Protein AF-0000000067714910 (afdb_homodimer)

Radius of gyration: 18.52 Å; Cα contacts (8 Å, |Δi|>4): 197; chains: 2; bounding box: 39×53×45 Å

Nearest PDB structures (foldseek):
  6xxv-assembly2_F  TM=3.562E-01  e=1.629E+00  Homo sapiens
  5voy-assembly1_V  TM=4.156E-01  e=6.631E+00  Saccharomyces cerevisiae S288C
  6xxv-assembly2_F  TM=3.563E-01  e=2.118E+00  Homo sapiens
  5voy-assembly1_V  TM=4.153E-01  e=4.336E+00  Saccharomyces cerevisiae S288C

Foldseek 3Di:
DPPPPLVVLLVVLVVLLVLLVVLLVLLVVLDPDDDPVNVVLNVVLVVLSVVLVVLSVVLNVQAPPPDDPGDDPVSSVVSSVSSNVSSVSSNVSSQPSVVDPPPPVPPPVVVVVVVVVVPVPDD/DPPPPLVVLLVVLVVLLVLLVVLLVLLVVLDPDDDPVNVVLNVVLVVLSVVLVVLSVVLNVQAPPPDDPGDDPVSSVVSSVSSNVSSVSSNVSSQPSVVDPPPPCPCPVVVVVVVVVVPVPDD

Secondary structure (DSSP, 8-state):
-----HHHHHHHHHHHHHHHHHHHHHHHHH-SS--HHHHHHHHHHHHHHHHHHHHHHHHHHHTT--SSSPPPHHHHHHHHHHHHHHHHHHHHHHHHHHHGGG-----HHHHHHHHHHHTT---/-----HHHHHHHHHHHHHHHHHHHHHHHHH-SS--HHHHHHHHHHHHHHHHHHHHHHHHHHHTT--SSSPPPHHHHHHHHHHHHHHHHHHHHHHHHHHHGGG----THHHHHHHHHHHTT---

Solvent-accessible surface area (backbone atoms only — not comparable to full-atom values): 13801 Å² total; per-residue (Å²): 119,87,73,74,53,63,68,58,54,57,58,58,39,50,52,27,55,50,48,20,52,48,21,47,50,53,29,54,71,72,46,92,66,85,47,70,66,56,51,52,53,53,50,50,51,51,53,52,49,52,52,50,51,53,49,50,50,53,48,64,71,32,62,83,42,84,70,90,82,52,68,46,73,58,57,54,49,50,52,41,41,54,33,44,47,47,21,37,55,26,36,52,51,22,44,43,55,73,42,39,91,71,44,60,84,61,50,60,69,53,57,57,55,50,55,62,68,57,62,70,70,58,133,118,87,72,76,52,64,68,58,54,58,57,57,40,51,52,27,54,50,48,21,52,49,21,47,51,54,29,55,72,71,47,92,66,84,47,71,68,55,52,52,52,52,50,51,51,50,52,52,48,53,52,50,52,53,50,50,50,53,48,64,70,33,61,83,43,86,70,88,81,52,68,47,74,58,56,53,50,50,50,45,41,53,35,44,47,48,22,36,56,26,37,50,52,20,44,42,55,70,41,39,92,71,44,61,82,69,40,60,71,51,56,57,55,51,54,60,70,59,62,70,70,57,134

Structure (mmCIF, N/CA/C/O backbone):
data_AF-0000000067714910-model_v1
#
loop_
_entity.id
_entity.type
_entity.pdbx_description
1 polymer 'Uncharacterized protein'
#
loop_
_atom_site.group_PDB
_atom_site.id
_atom_site.type_symbol
_atom_site.label_atom_id
_atom_site.label_alt_id
_atom_site.label_comp_id
_atom_site.label_asym_id
_atom_site.label_entity_id
_atom_site.label_seq_id
_atom_site.pdbx_PDB_ins_code
_atom_site.Cartn_x
_atom_site.Cartn_y
_atom_site.Cartn_z
_atom_site.occupancy
_atom_site.B_iso_or_equiv
_atom_site.auth_seq_id
_atom_site.auth_comp_id
_atom_site.auth_asym_id
_atom_site.auth_atom_id
_atom_site.pdbx_PDB_model_num
ATOM 1 N N . MET A 1 1 ? -12.562 -20.859 -9.227 1 34.22 1 MET A N 1
ATOM 2 C CA . MET A 1 1 ? -11.391 -20.062 -8.852 1 34.22 1 MET A CA 1
ATOM 3 C C . MET A 1 1 ? -11.633 -18.578 -9.133 1 34.22 1 MET A C 1
ATOM 5 O O . MET A 1 1 ? -12.141 -18.219 -10.195 1 34.22 1 MET A O 1
ATOM 9 N N . ALA A 1 2 ? -12.008 -17.859 -8.258 1 46 2 ALA A N 1
ATOM 10 C CA . ALA A 1 2 ? -12.305 -16.469 -8.562 1 46 2 ALA A CA 1
ATOM 11 C C . ALA A 1 2 ? -11.359 -15.922 -9.633 1 46 2 ALA A C 1
ATOM 13 O O . ALA A 1 2 ? -10.141 -16 -9.484 1 46 2 ALA A O 1
ATOM 14 N N . SER A 1 3 ? -11.727 -15.984 -10.859 1 53.28 3 SER A N 1
ATOM 15 C CA . SER A 1 3 ? -11 -15.641 -12.078 1 53.28 3 SER A CA 1
ATOM 16 C C . SER A 1 3 ? -10.336 -14.273 -11.961 1 53.28 3 SER A C 1
ATOM 18 O O . SER A 1 3 ? -11.016 -13.25 -11.859 1 53.28 3 SER A O 1
ATOM 20 N N . VAL A 1 4 ? -9.242 -14.297 -11.266 1 63.47 4 VAL A N 1
ATOM 21 C CA . VAL A 1 4 ? -8.438 -13.078 -11.352 1 63.47 4 VAL A CA 1
ATOM 22 C C . VAL A 1 4 ? -8.375 -12.602 -12.805 1 63.47 4 VAL A C 1
ATOM 24 O O . VAL A 1 4 ? -8.023 -13.367 -13.703 1 63.47 4 VAL A O 1
ATOM 27 N N . ARG A 1 5 ? -9.172 -11.531 -13.07 1 82.81 5 ARG A N 1
ATOM 28 C CA . ARG A 1 5 ? -9.023 -10.891 -14.367 1 82.81 5 ARG A CA 1
ATOM 29 C C . ARG A 1 5 ? -7.691 -10.148 -14.469 1 82.81 5 ARG A C 1
ATOM 31 O O . ARG A 1 5 ? -7.555 -9.039 -13.953 1 82.81 5 ARG A O 1
ATOM 38 N N . PRO A 1 6 ? -6.68 -10.82 -15.086 1 87.25 6 PRO A N 1
ATOM 39 C CA . PRO A 1 6 ? -5.316 -10.289 -15.086 1 87.25 6 PRO A CA 1
ATOM 40 C C . PRO A 1 6 ? -5.246 -8.844 -15.578 1 87.25 6 PRO A C 1
ATOM 42 O O . PRO A 1 6 ? -4.516 -8.031 -15.008 1 87.25 6 PRO A O 1
ATOM 45 N N . THR A 1 7 ? -6.039 -8.531 -16.562 1 84.62 7 THR A N 1
ATOM 46 C CA . THR A 1 7 ? -6.031 -7.176 -17.094 1 84.62 7 THR A CA 1
ATOM 47 C C . THR A 1 7 ? -6.523 -6.176 -16.062 1 84.62 7 THR A C 1
ATOM 49 O O . THR A 1 7 ? -5.961 -5.09 -15.914 1 84.62 7 THR A O 1
ATOM 52 N N . PHE A 1 8 ? -7.434 -6.605 -15.383 1 86.5 8 PHE A N 1
ATOM 53 C CA . PHE A 1 8 ? -7.988 -5.742 -14.352 1 86.5 8 PHE A CA 1
ATOM 54 C C . PHE A 1 8 ? -6.961 -5.488 -13.25 1 86.5 8 PHE A C 1
ATOM 56 O O . PHE A 1 8 ? -6.785 -4.352 -12.812 1 86.5 8 PHE A O 1
ATOM 63 N N . VAL A 1 9 ? -6.219 -6.5 -12.867 1 90.69 9 VAL A N 1
ATOM 64 C CA . VAL A 1 9 ? -5.195 -6.367 -11.836 1 90.69 9 VAL A CA 1
ATOM 65 C C . VAL A 1 9 ? -4.09 -5.43 -12.32 1 90.69 9 VAL A C 1
ATOM 67 O O . VAL A 1 9 ? -3.641 -4.555 -11.57 1 90.69 9 VAL A O 1
ATOM 70 N N . ILE A 1 10 ? -3.75 -5.594 -13.5 1 92.38 10 ILE A N 1
ATOM 71 C CA . ILE A 1 10 ? -2.67 -4.789 -14.07 1 92.38 10 ILE A CA 1
ATOM 72 C C . ILE A 1 10 ? -3.08 -3.318 -14.094 1 92.38 10 ILE A C 1
ATOM 74 O O . ILE A 1 10 ? -2.293 -2.441 -13.727 1 92.38 10 ILE A O 1
ATOM 78 N N . LEU A 1 11 ? -4.297 -3.061 -14.375 1 88.62 11 LEU A N 1
ATOM 79 C CA . LEU A 1 11 ? -4.781 -1.686 -14.438 1 88.62 11 LEU A CA 1
ATOM 80 C C . LEU A 1 11 ? -4.855 -1.077 -13.039 1 88.62 11 LEU A C 1
ATOM 82 O O . LEU A 1 11 ? -4.543 0.101 -12.852 1 88.62 11 LEU A O 1
ATOM 86 N N . ARG A 1 12 ? -5.254 -1.871 -12.109 1 91.25 12 ARG A N 1
ATOM 87 C CA . ARG A 1 12 ? -5.379 -1.391 -10.734 1 91.25 12 ARG A CA 1
ATOM 88 C C . ARG A 1 12 ? -4.012 -1.067 -10.141 1 91.25 12 ARG A C 1
ATOM 90 O O . ARG A 1 12 ? -3.889 -0.165 -9.312 1 91.25 12 ARG A O 1
ATOM 97 N N . ILE A 1 13 ? -2.977 -1.685 -10.633 1 95.5 13 ILE A N 1
ATOM 98 C CA . ILE A 1 13 ? -1.623 -1.491 -10.125 1 95.5 13 ILE A CA 1
ATOM 99 C C . ILE A 1 13 ? -1.141 -0.083 -10.461 1 95.5 13 ILE A C 1
ATOM 101 O O . ILE A 1 13 ? -0.386 0.524 -9.703 1 95.5 13 ILE A O 1
ATOM 105 N N . SER A 1 14 ? -1.632 0.477 -11.492 1 96.19 14 SER A N 1
ATOM 106 C CA . SER A 1 14 ? -1.241 1.821 -11.906 1 96.19 14 SER A CA 1
ATOM 107 C C . SER A 1 14 ? -1.604 2.854 -10.844 1 96.19 14 SER A C 1
ATOM 109 O O . SER A 1 14 ? -0.958 3.898 -10.742 1 96.19 14 SER A O 1
ATOM 111 N N . GLU A 1 15 ? -2.58 2.559 -10.117 1 95.25 15 GLU A N 1
ATOM 112 C CA . GLU A 1 15 ? -2.996 3.49 -9.07 1 95.25 15 GLU A CA 1
ATOM 113 C C . GLU A 1 15 ? -1.883 3.709 -8.055 1 95.25 15 GLU A C 1
ATOM 115 O O . GLU A 1 15 ? -1.703 4.82 -7.551 1 95.25 15 GLU A O 1
ATOM 120 N N . TYR A 1 16 ? -1.105 2.695 -7.777 1 96.56 16 TYR A N 1
ATOM 121 C CA . TYR A 1 16 ? -0.007 2.811 -6.824 1 96.56 16 TYR A CA 1
ATOM 122 C C . TYR A 1 16 ? 1.071 3.752 -7.344 1 96.56 16 TYR A C 1
ATOM 124 O O . TYR A 1 16 ? 1.675 4.504 -6.574 1 96.56 16 TYR A O 1
ATOM 132 N N . PHE A 1 17 ? 1.289 3.732 -8.586 1 97.62 17 PHE A N 1
ATOM 133 C CA . PHE A 1 17 ? 2.266 4.621 -9.203 1 97.62 17 PHE A CA 1
ATOM 134 C C . PHE A 1 17 ? 1.83 6.078 -9.07 1 97.62 17 PHE A C 1
ATOM 136 O O . PHE A 1 17 ? 2.637 6.945 -8.727 1 97.62 17 PHE A O 1
ATOM 143 N N . GLY A 1 18 ? 0.557 6.254 -9.312 1 96.94 18 GLY A N 1
ATOM 144 C CA . GLY A 1 18 ? 0.014 7.594 -9.148 1 96.94 18 GLY A CA 1
ATOM 145 C C . GLY A 1 18 ? 0.134 8.117 -7.73 1 96.94 18 GLY A C 1
ATOM 146 O O . GLY A 1 18 ? 0.498 9.273 -7.516 1 96.94 18 GLY A O 1
ATOM 147 N N . VAL A 1 19 ? -0.186 7.27 -6.824 1 95.94 19 VAL A N 1
ATOM 148 C CA . VAL A 1 19 ? -0.085 7.648 -5.418 1 95.94 19 VAL A CA 1
ATOM 149 C C . VAL A 1 19 ? 1.363 7.992 -5.078 1 95.94 19 VAL A C 1
ATOM 151 O O . VAL A 1 19 ? 1.629 8.977 -4.387 1 95.94 19 VAL A O 1
ATOM 154 N N . ALA A 1 20 ? 2.309 7.191 -5.496 1 97.69 20 ALA 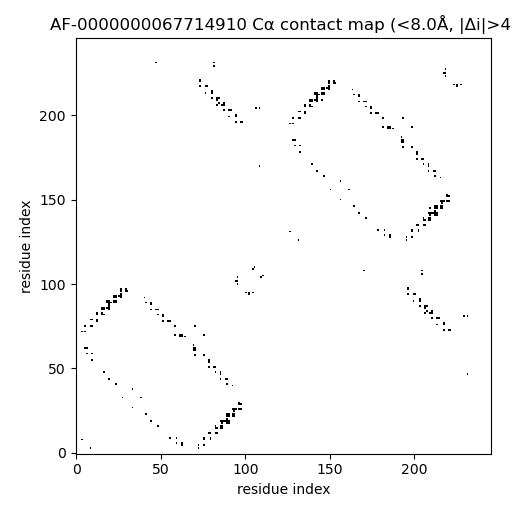A N 1
ATOM 155 C CA . ALA A 1 20 ? 3.723 7.441 -5.223 1 97.69 20 ALA A CA 1
ATOM 156 C C . ALA A 1 20 ? 4.164 8.789 -5.793 1 97.69 20 ALA A C 1
ATOM 158 O O . ALA A 1 20 ? 4.809 9.578 -5.102 1 97.69 20 ALA A O 1
ATOM 159 N N . GLU A 1 21 ? 3.783 9.055 -6.992 1 97.88 21 GLU A N 1
ATOM 160 C CA . GLU A 1 21 ? 4.145 10.312 -7.641 1 97.88 21 GLU A CA 1
ATOM 161 C C . GLU A 1 21 ? 3.504 11.5 -6.93 1 97.88 21 GLU A C 1
ATOM 163 O O . GLU A 1 21 ? 4.168 12.508 -6.672 1 97.88 21 GLU A O 1
ATOM 168 N N . ALA A 1 22 ? 2.264 11.328 -6.645 1 96.44 22 ALA A N 1
ATOM 169 C CA . ALA A 1 22 ? 1.558 12.398 -5.953 1 96.44 22 ALA A CA 1
ATOM 170 C C . ALA A 1 22 ? 2.191 12.688 -4.594 1 96.44 22 ALA A C 1
ATOM 172 O O . ALA A 1 22 ? 2.299 13.844 -4.18 1 96.44 22 ALA A O 1
ATOM 173 N N . ALA A 1 23 ? 2.566 11.672 -3.908 1 96.56 23 ALA A N 1
ATOM 174 C CA . ALA A 1 23 ? 3.174 11.82 -2.588 1 96.56 23 ALA A CA 1
ATOM 175 C C . ALA A 1 23 ? 4.488 12.594 -2.674 1 96.56 23 ALA A C 1
ATOM 177 O O . ALA A 1 23 ? 4.73 13.508 -1.881 1 96.56 23 ALA A O 1
ATOM 178 N N . ILE A 1 24 ? 5.305 12.258 -3.604 1 96.94 24 ILE A N 1
ATOM 179 C CA . ILE A 1 24 ? 6.59 12.93 -3.762 1 96.94 24 ILE A CA 1
ATOM 180 C C . ILE A 1 24 ? 6.363 14.383 -4.18 1 96.94 24 ILE A C 1
ATOM 182 O O . ILE A 1 24 ? 7.031 15.289 -3.676 1 96.94 24 ILE A O 1
ATOM 186 N N . ASN A 1 25 ? 5.43 14.602 -5.043 1 96.38 25 ASN A N 1
ATOM 187 C CA . ASN A 1 25 ? 5.113 15.961 -5.461 1 96.38 25 ASN A CA 1
ATOM 188 C C . ASN A 1 25 ? 4.613 16.812 -4.293 1 96.38 25 ASN A C 1
ATOM 190 O O . ASN A 1 25 ? 5.02 17.969 -4.137 1 96.38 25 ASN A O 1
ATOM 194 N N . ALA A 1 26 ? 3.736 16.234 -3.547 1 95.06 26 ALA A N 1
ATOM 195 C CA . ALA A 1 26 ? 3.211 16.938 -2.377 1 95.06 26 ALA A CA 1
ATOM 196 C C . ALA A 1 26 ? 4.324 17.25 -1.386 1 95.06 26 ALA A C 1
ATOM 198 O O . ALA A 1 26 ? 4.375 18.359 -0.842 1 95.06 26 ALA A O 1
ATOM 199 N N . ALA A 1 27 ? 5.168 16.312 -1.138 1 94.69 27 ALA A N 1
ATOM 200 C CA . ALA A 1 27 ? 6.293 16.547 -0.234 1 94.69 27 ALA A CA 1
ATOM 201 C C . ALA A 1 27 ? 7.191 17.672 -0.75 1 94.69 27 ALA A C 1
ATOM 203 O O . ALA A 1 27 ? 7.586 18.562 0.009 1 94.69 27 ALA A O 1
ATOM 204 N N . THR A 1 28 ? 7.492 17.609 -2.02 1 94.31 28 THR A N 1
ATOM 205 C CA . THR A 1 28 ? 8.344 18.609 -2.646 1 94.31 28 THR A CA 1
ATOM 206 C C . THR A 1 28 ? 7.742 20.016 -2.486 1 94.31 28 THR A C 1
ATOM 208 O O . THR A 1 28 ? 8.461 20.969 -2.186 1 94.31 28 THR A O 1
ATOM 211 N N . GLY A 1 29 ? 6.473 20.109 -2.658 1 92.69 29 GLY A N 1
ATOM 212 C CA . GLY A 1 29 ? 5.781 21.391 -2.584 1 92.69 29 GLY A CA 1
ATOM 213 C C . GLY A 1 29 ? 5.809 22 -1.195 1 92.69 29 GLY A C 1
ATOM 214 O O . GLY A 1 29 ? 5.613 23.203 -1.039 1 92.69 29 GLY A O 1
ATOM 215 N N . ARG A 1 30 ? 6.027 21.281 -0.186 1 89.88 30 ARG A N 1
ATOM 216 C CA . ARG A 1 30 ? 6.004 21.75 1.196 1 89.88 30 ARG A CA 1
ATOM 217 C C . ARG A 1 30 ? 7.391 22.188 1.643 1 89.88 30 ARG A C 1
ATOM 219 O O . ARG A 1 30 ? 7.535 22.828 2.691 1 89.88 30 ARG A O 1
ATOM 226 N N . LEU A 1 31 ? 8.352 21.797 0.93 1 89.25 31 LEU A N 1
ATOM 227 C CA . LEU A 1 31 ? 9.719 22.078 1.336 1 89.25 31 LEU A CA 1
ATOM 228 C C . LEU A 1 31 ? 10.195 23.406 0.746 1 89.25 31 LEU A C 1
ATOM 230 O O . LEU A 1 31 ? 9.914 23.703 -0.416 1 89.25 31 LEU A O 1
ATOM 234 N N . THR A 1 32 ? 10.789 24.25 1.661 1 87.25 32 THR A N 1
ATOM 235 C CA . THR A 1 32 ? 11.406 25.484 1.207 1 87.25 32 THR A CA 1
ATOM 236 C C . THR A 1 32 ? 12.734 25.203 0.52 1 87.25 32 THR A C 1
ATOM 238 O O . THR A 1 32 ? 13.125 25.922 -0.408 1 87.25 32 THR A O 1
ATOM 241 N N . SER A 1 33 ? 13.492 24.281 1.015 1 87.5 33 SER A N 1
ATOM 242 C CA . SER A 1 33 ? 14.734 23.781 0.433 1 87.5 33 SER A CA 1
ATOM 243 C C . SER A 1 33 ? 14.812 22.266 0.52 1 87.5 33 SER A C 1
ATOM 245 O O . SER A 1 33 ? 14.344 21.656 1.489 1 87.5 33 SER A O 1
ATOM 247 N N . LEU A 1 34 ? 15.359 21.844 -0.559 1 84 34 LEU A N 1
ATOM 248 C CA . LEU A 1 34 ? 15.477 20.391 -0.583 1 84 34 LEU A CA 1
ATOM 249 C C . LEU A 1 34 ? 16.766 19.938 0.081 1 84 34 LEU A C 1
ATOM 251 O O . LEU A 1 34 ? 17.859 20.312 -0.348 1 84 34 LEU A O 1
ATOM 255 N N . SER A 1 35 ? 16.578 19.156 1.057 1 88.25 35 SER A N 1
ATOM 256 C CA . SER A 1 35 ? 17.734 18.531 1.66 1 88.25 35 SER A CA 1
ATOM 257 C C . SER A 1 35 ? 18.297 17.438 0.763 1 88.25 35 SER A C 1
ATOM 259 O O . SER A 1 35 ? 17.594 16.891 -0.082 1 88.25 35 SER A O 1
ATOM 261 N N . GLU A 1 36 ? 19.562 17.141 0.914 1 90.12 36 GLU A N 1
ATOM 262 C CA . GLU A 1 36 ? 20.188 16.047 0.181 1 90.12 36 GLU A CA 1
ATOM 263 C C . GLU A 1 36 ? 19.484 14.719 0.453 1 90.12 36 GLU A C 1
ATOM 265 O O . GLU A 1 36 ? 19.328 13.891 -0.448 1 90.12 36 GLU A O 1
ATOM 270 N N . VAL A 1 37 ? 19.062 14.57 1.667 1 89.56 37 VAL A N 1
ATOM 271 C CA . VAL A 1 37 ? 18.375 13.352 2.059 1 89.56 37 VAL A CA 1
ATOM 272 C C . VAL A 1 37 ? 17.062 13.227 1.279 1 89.56 37 VAL A C 1
ATOM 274 O O . VAL A 1 37 ? 16.734 12.148 0.771 1 89.56 37 VAL A O 1
ATOM 277 N N . PHE A 1 38 ? 16.328 14.305 1.172 1 93.38 38 PHE A N 1
ATOM 278 C CA . PHE A 1 38 ? 15.078 14.281 0.418 1 93.38 38 PHE A CA 1
ATOM 279 C C . PHE A 1 38 ? 15.344 13.984 -1.054 1 93.38 38 PHE A C 1
ATOM 281 O O . PHE A 1 38 ? 14.625 13.188 -1.668 1 93.38 38 PHE A O 1
ATOM 288 N N . ILE A 1 39 ? 16.328 14.586 -1.572 1 93.81 39 ILE A N 1
ATOM 289 C CA . ILE A 1 39 ? 16.672 14.391 -2.979 1 93.81 39 ILE A CA 1
ATOM 290 C C . ILE A 1 39 ? 17 12.922 -3.236 1 93.81 39 ILE A C 1
ATOM 292 O O . ILE A 1 39 ? 16.516 12.336 -4.207 1 93.81 39 ILE A O 1
ATOM 296 N N . ASP A 1 40 ? 17.734 12.344 -2.41 1 94.06 40 ASP A N 1
ATOM 297 C CA . ASP A 1 40 ? 18.109 10.945 -2.551 1 94.06 40 ASP A CA 1
ATOM 298 C C . ASP A 1 40 ? 16.875 10.039 -2.447 1 94.06 40 ASP A C 1
ATOM 300 O O . ASP A 1 40 ? 16.734 9.094 -3.227 1 94.06 40 ASP A O 1
ATOM 304 N N . ASN A 1 41 ? 16.047 10.297 -1.439 1 94.38 41 ASN A N 1
ATOM 305 C CA . ASN A 1 41 ? 14.836 9.508 -1.27 1 94.38 41 ASN A CA 1
ATOM 306 C C . ASN A 1 41 ? 13.938 9.586 -2.5 1 94.38 41 ASN A C 1
ATOM 308 O O . ASN A 1 41 ? 13.438 8.562 -2.979 1 94.38 41 ASN A O 1
ATOM 312 N N . ALA A 1 42 ? 13.758 10.758 -2.977 1 95.44 42 ALA A N 1
ATOM 313 C CA . ALA A 1 42 ? 12.914 10.961 -4.148 1 95.44 42 ALA A CA 1
ATOM 314 C C . ALA A 1 42 ? 13.492 10.25 -5.371 1 95.44 42 ALA A C 1
ATOM 316 O O . ALA A 1 42 ? 12.742 9.672 -6.168 1 95.44 42 ALA A O 1
ATOM 317 N N . ALA A 1 43 ? 14.781 10.312 -5.523 1 96.5 43 ALA A N 1
ATOM 318 C CA . ALA A 1 43 ? 15.445 9.641 -6.637 1 96.5 43 ALA A CA 1
ATOM 319 C C . ALA A 1 43 ? 15.258 8.125 -6.555 1 96.5 43 ALA A C 1
ATOM 321 O O . ALA A 1 43 ? 15.031 7.465 -7.57 1 96.5 43 ALA A O 1
ATOM 322 N N . GLU A 1 44 ? 15.359 7.609 -5.402 1 96.81 44 GLU A N 1
ATOM 323 C CA . GLU A 1 44 ? 15.141 6.18 -5.199 1 96.81 44 GLU A CA 1
ATOM 324 C C . GLU A 1 44 ? 13.711 5.781 -5.555 1 96.81 44 GLU A C 1
ATOM 326 O O . GLU A 1 44 ? 13.492 4.754 -6.203 1 96.81 44 GLU A O 1
ATOM 331 N N . ILE A 1 45 ? 12.781 6.57 -5.098 1 97.38 45 ILE A N 1
ATOM 332 C CA . ILE A 1 45 ? 11.383 6.316 -5.43 1 97.38 45 ILE A CA 1
ATOM 333 C C . ILE A 1 45 ? 11.211 6.316 -6.945 1 97.38 45 ILE A C 1
ATOM 335 O O . ILE A 1 45 ? 10.539 5.438 -7.5 1 97.38 45 ILE A O 1
ATOM 339 N N . GLN A 1 46 ? 11.82 7.238 -7.555 1 97.81 46 GLN A N 1
ATOM 340 C CA . GLN A 1 46 ? 11.68 7.359 -9 1 97.81 46 GLN A CA 1
ATOM 341 C C . GLN A 1 46 ? 12.305 6.164 -9.711 1 97.81 46 GLN A C 1
ATOM 343 O O . GLN A 1 46 ? 11.758 5.672 -10.703 1 97.81 46 GLN A O 1
ATOM 348 N N . ASP A 1 47 ? 13.43 5.727 -9.281 1 97.75 47 ASP A N 1
ATOM 349 C CA . ASP A 1 47 ? 14.078 4.562 -9.867 1 97.75 47 ASP A CA 1
ATOM 350 C C . ASP A 1 47 ? 13.211 3.314 -9.727 1 97.75 47 ASP A C 1
ATOM 352 O O . ASP A 1 47 ? 13.047 2.553 -10.68 1 97.75 47 ASP A O 1
ATOM 356 N N . ASN A 1 48 ? 12.711 3.109 -8.555 1 97.44 48 ASN A N 1
ATOM 357 C CA . ASN A 1 48 ? 11.828 1.97 -8.312 1 97.44 48 ASN A CA 1
ATOM 358 C C . ASN A 1 48 ? 10.562 2.049 -9.164 1 97.44 48 ASN A C 1
ATOM 360 O O . ASN A 1 48 ? 10.109 1.039 -9.695 1 97.44 48 ASN A O 1
ATOM 364 N N . LEU A 1 49 ? 10.039 3.195 -9.25 1 98 49 LEU A N 1
ATOM 365 C CA . LEU A 1 49 ? 8.859 3.414 -10.086 1 98 49 LEU A CA 1
ATOM 366 C C . LEU A 1 49 ? 9.133 3.02 -11.531 1 98 49 LEU A C 1
ATOM 368 O O . LEU A 1 49 ? 8.344 2.295 -12.141 1 98 49 LEU A O 1
ATOM 372 N N . SER A 1 50 ? 10.234 3.486 -12.023 1 98.12 50 SER A N 1
ATOM 373 C CA . SER A 1 50 ? 10.602 3.172 -13.406 1 98.12 50 SER A CA 1
ATOM 374 C C . SER A 1 50 ? 10.727 1.666 -13.609 1 98.12 50 SER A C 1
ATOM 376 O O . SER A 1 50 ? 10.281 1.134 -14.625 1 98.12 50 SER A O 1
ATOM 378 N N . SER A 1 51 ? 11.32 1.026 -12.695 1 97.94 51 SER A N 1
ATOM 379 C CA . SER A 1 51 ? 11.492 -0.421 -12.773 1 97.94 51 SER A CA 1
ATOM 380 C C . SER A 1 51 ? 10.141 -1.136 -12.75 1 97.94 51 SER A C 1
ATOM 382 O O . SER A 1 51 ? 9.922 -2.072 -13.523 1 97.94 51 SER A O 1
ATOM 384 N N . LEU A 1 52 ? 9.297 -0.729 -11.914 1 97.69 52 LEU A N 1
ATOM 385 C CA . LEU A 1 52 ? 7.988 -1.36 -11.781 1 97.69 52 LEU A CA 1
ATOM 386 C C . LEU A 1 52 ? 7.125 -1.093 -13.008 1 97.69 52 LEU A C 1
ATOM 388 O O . LEU A 1 52 ? 6.363 -1.96 -13.438 1 97.69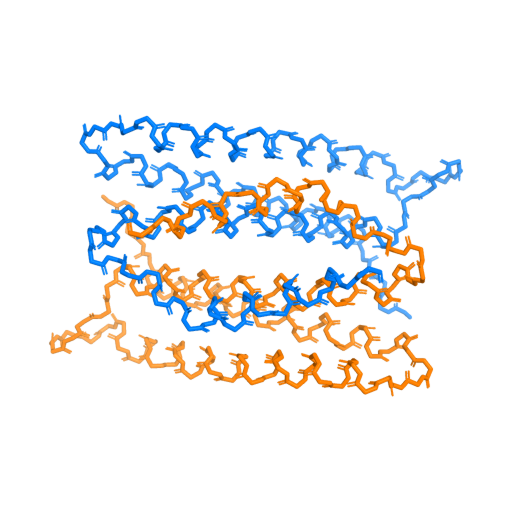 52 LEU A O 1
ATOM 392 N N . VAL A 1 53 ? 7.223 0.092 -13.523 1 97.75 53 VAL A N 1
ATOM 393 C CA . VAL A 1 53 ? 6.5 0.423 -14.75 1 97.75 53 VAL A CA 1
ATOM 394 C C . VAL A 1 53 ? 6.953 -0.498 -15.875 1 97.75 53 VAL A C 1
ATOM 396 O O . VAL A 1 53 ? 6.129 -0.995 -16.656 1 97.75 53 VAL A O 1
ATOM 399 N N . ALA A 1 54 ? 8.227 -0.706 -15.969 1 97.69 54 ALA A N 1
ATOM 400 C CA . ALA A 1 54 ? 8.766 -1.609 -16.984 1 97.69 54 ALA A CA 1
ATOM 401 C C . ALA A 1 54 ? 8.234 -3.027 -16.797 1 97.69 54 ALA A C 1
ATOM 403 O O . ALA A 1 54 ? 7.848 -3.689 -17.766 1 97.69 54 ALA A O 1
ATOM 404 N N . LEU A 1 55 ? 8.203 -3.461 -15.602 1 96.06 55 LEU A N 1
ATOM 405 C CA . LEU A 1 55 ? 7.691 -4.793 -15.289 1 96.06 55 LEU A CA 1
ATOM 406 C C . LEU A 1 55 ? 6.203 -4.891 -15.625 1 96.06 55 LEU A C 1
ATOM 408 O O . LEU A 1 55 ? 5.754 -5.895 -16.172 1 96.06 55 LEU A O 1
ATOM 412 N N . GLN A 1 56 ? 5.457 -3.932 -15.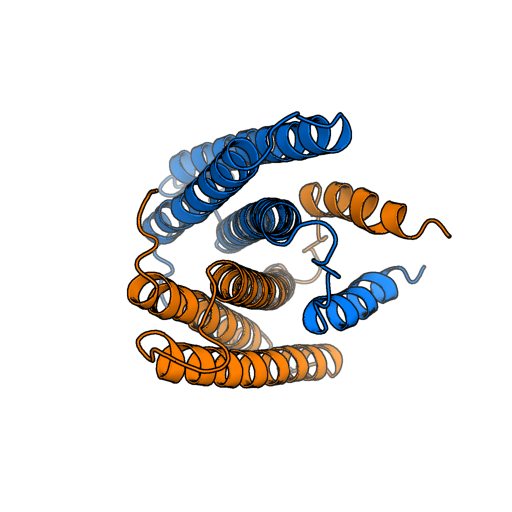266 1 96.5 56 GLN A N 1
ATOM 413 C CA . GLN A 1 56 ? 4.031 -3.896 -15.57 1 96.5 56 GLN A CA 1
ATOM 414 C C . GLN A 1 56 ? 3.791 -4.016 -17.078 1 96.5 56 GLN A C 1
ATOM 416 O O . GLN A 1 56 ? 2.908 -4.758 -17.516 1 96.5 56 GLN A O 1
ATOM 421 N N . LYS A 1 57 ? 4.535 -3.254 -17.812 1 96 57 LYS A N 1
ATOM 422 C CA . LYS A 1 57 ? 4.414 -3.291 -19.266 1 96 57 LYS A CA 1
ATOM 423 C C . LYS A 1 57 ? 4.715 -4.688 -19.812 1 96 57 LYS A C 1
ATOM 425 O O . LYS A 1 57 ? 3.986 -5.191 -20.672 1 96 57 LYS A O 1
ATOM 430 N N . ASP A 1 58 ? 5.727 -5.223 -19.344 1 94.25 58 ASP A N 1
ATOM 431 C CA . ASP A 1 58 ? 6.105 -6.566 -19.766 1 94.25 58 ASP A CA 1
ATOM 432 C C . ASP A 1 58 ? 4.977 -7.562 -19.516 1 94.25 58 ASP A C 1
ATOM 434 O O . ASP A 1 58 ? 4.586 -8.312 -20.406 1 94.25 58 ASP A O 1
ATOM 438 N N . LEU A 1 59 ? 4.438 -7.555 -18.328 1 93.62 59 LEU A N 1
ATOM 439 C CA . LEU A 1 59 ? 3.375 -8.484 -17.969 1 93.62 59 LEU A CA 1
ATOM 440 C C . LEU A 1 59 ? 2.111 -8.219 -18.781 1 93.62 59 LEU A C 1
ATOM 442 O O . LEU A 1 59 ? 1.419 -9.156 -19.188 1 93.62 59 LEU A O 1
ATOM 446 N N . ALA A 1 60 ? 1.812 -6.965 -18.969 1 93.25 60 ALA A N 1
ATOM 447 C CA . ALA A 1 60 ? 0.632 -6.59 -19.75 1 93.25 60 ALA A CA 1
ATOM 448 C C . ALA A 1 60 ? 0.721 -7.125 -21.172 1 93.25 60 ALA A C 1
ATOM 450 O O . ALA A 1 60 ? -0.285 -7.547 -21.75 1 93.25 60 ALA A O 1
ATOM 451 N N . GLU A 1 61 ? 1.879 -7.117 -21.703 1 91.62 61 GLU A N 1
ATOM 452 C CA . GLU A 1 61 ? 2.096 -7.582 -23.062 1 91.62 61 GLU A CA 1
ATOM 453 C C . GLU A 1 61 ? 1.971 -9.102 -23.156 1 91.62 61 GLU A C 1
ATOM 455 O O . GLU A 1 61 ? 1.618 -9.641 -24.219 1 91.62 61 GLU A O 1
ATOM 460 N N . ARG A 1 62 ? 2.199 -9.711 -22.047 1 91.19 62 ARG A N 1
ATOM 461 C CA . ARG A 1 62 ? 2.256 -11.172 -22.062 1 91.19 62 ARG A CA 1
ATOM 462 C C . ARG A 1 62 ? 0.953 -11.773 -21.547 1 91.19 62 ARG A C 1
ATOM 464 O O . ARG A 1 62 ? 0.725 -12.977 -21.688 1 91.19 62 ARG A O 1
ATOM 471 N N . VAL A 1 63 ? 0.053 -11.055 -20.922 1 86.31 63 VAL A N 1
ATOM 472 C CA . VAL A 1 63 ? -1.082 -11.547 -20.141 1 86.31 63 VAL A CA 1
ATOM 473 C C . VAL A 1 63 ? -1.998 -12.375 -21.047 1 86.31 63 VAL A C 1
ATOM 475 O O . VAL A 1 63 ? -2.605 -13.352 -20.594 1 86.31 63 VAL A O 1
ATOM 478 N N . ASN A 1 64 ? -2.188 -12.148 -22.266 1 78.69 64 ASN A N 1
ATOM 479 C CA . ASN A 1 64 ? -3.061 -12.922 -23.141 1 78.69 64 ASN A CA 1
ATOM 480 C C . ASN A 1 64 ? -2.26 -13.758 -24.125 1 78.69 64 ASN A C 1
ATOM 482 O O . ASN A 1 64 ? -2.795 -14.211 -25.141 1 78.69 64 ASN A O 1
ATOM 486 N N . VAL A 1 65 ? -1.033 -13.828 -23.859 1 77.19 65 VAL A N 1
ATOM 487 C CA . VAL A 1 65 ? -0.197 -14.586 -24.781 1 77.19 65 VAL A CA 1
ATOM 488 C C . VAL A 1 65 ? -0.029 -16.016 -24.281 1 77.19 65 VAL A C 1
ATOM 490 O O . VAL A 1 65 ? 0.297 -16.234 -23.109 1 77.19 65 VAL A O 1
ATOM 493 N N . GLU A 1 66 ? -0.682 -16.875 -25.125 1 75.06 66 GLU A N 1
ATOM 494 C CA . GLU A 1 66 ? -0.454 -18.297 -24.875 1 75.06 66 GLU A CA 1
ATOM 495 C C . GLU A 1 66 ? 0.929 -18.734 -25.344 1 75.06 66 GLU A C 1
ATOM 497 O O . GLU A 1 66 ? 1.482 -18.125 -26.281 1 75.06 66 GLU A O 1
ATOM 502 N N . GLY A 1 67 ? 1.67 -19.594 -24.562 1 73.44 67 GLY A N 1
ATOM 503 C CA . GLY A 1 67 ? 2.955 -20.094 -25.016 1 73.44 67 GLY A CA 1
ATOM 504 C C . GLY A 1 67 ? 3.986 -20.188 -23.906 1 73.44 67 GLY A C 1
ATOM 505 O O . GLY A 1 67 ? 3.666 -20.594 -22.781 1 73.44 67 GLY A O 1
ATOM 506 N N . VAL A 1 68 ? 5.25 -19.656 -24.312 1 75.88 68 VAL A N 1
ATOM 507 C CA . VAL A 1 68 ? 6.449 -19.797 -23.5 1 75.88 68 VAL A CA 1
ATOM 508 C C . VAL A 1 68 ? 6.43 -18.766 -22.375 1 75.88 68 VAL A C 1
ATOM 510 O O . VAL A 1 68 ? 6.27 -17.562 -22.625 1 75.88 68 VAL A O 1
ATOM 513 N N . ASN A 1 69 ? 6.41 -19.016 -21.141 1 83.75 69 ASN A N 1
ATOM 514 C CA . ASN A 1 69 ? 6.52 -18.219 -19.922 1 83.75 69 ASN A CA 1
ATOM 515 C C . ASN A 1 69 ? 5.242 -17.422 -19.656 1 83.75 69 ASN A C 1
ATOM 517 O O . ASN A 1 69 ? 5.27 -16.188 -19.594 1 83.75 69 ASN A O 1
ATOM 521 N N . PRO A 1 70 ? 4.117 -18.062 -19.719 1 88.56 70 PRO A N 1
ATOM 522 C CA . PRO A 1 70 ? 2.854 -17.359 -19.453 1 88.56 70 PRO A CA 1
ATOM 523 C C . PRO A 1 70 ? 2.854 -16.625 -18.125 1 88.56 70 PRO A C 1
ATOM 525 O O . PRO A 1 70 ? 3.566 -17.016 -17.188 1 88.56 70 PRO A O 1
ATOM 528 N N . VAL A 1 71 ? 2.125 -15.5 -18.125 1 90.44 71 VAL A N 1
ATOM 529 C CA . VAL A 1 71 ? 1.955 -14.758 -16.891 1 90.44 71 VAL A CA 1
ATOM 530 C C . VAL A 1 71 ? 1.151 -15.586 -15.883 1 90.44 71 VAL A C 1
ATOM 532 O O . VAL A 1 71 ? 0.072 -16.094 -16.219 1 90.44 71 VAL A O 1
ATOM 535 N N . THR A 1 72 ? 1.754 -15.789 -14.703 1 88.25 72 THR A N 1
ATOM 536 C CA . THR A 1 72 ? 1.077 -16.531 -13.656 1 88.25 72 THR A CA 1
ATOM 537 C C . THR A 1 72 ? 0.378 -15.594 -12.68 1 88.25 72 THR A C 1
ATOM 539 O O . THR A 1 72 ? 0.698 -14.406 -12.625 1 88.25 72 THR A O 1
ATOM 542 N N . PRO A 1 73 ? -0.554 -16.125 -11.93 1 88.75 73 PRO A N 1
ATOM 543 C CA . PRO A 1 73 ? -1.16 -15.289 -10.891 1 88.75 73 PRO A CA 1
ATOM 544 C C . PRO A 1 73 ? -0.133 -14.742 -9.898 1 88.75 73 PRO A C 1
ATOM 546 O O . PRO A 1 73 ? -0.287 -13.625 -9.398 1 88.75 73 PRO A O 1
ATOM 549 N N . VAL A 1 74 ? 0.882 -15.492 -9.68 1 90.62 74 VAL A N 1
ATOM 550 C CA . VAL A 1 74 ? 1.908 -15.07 -8.727 1 90.62 74 VAL A CA 1
ATOM 551 C C . VAL A 1 74 ? 2.666 -13.867 -9.289 1 90.62 74 VAL A C 1
ATOM 553 O O . VAL A 1 74 ? 3.035 -12.953 -8.539 1 90.62 74 VAL A O 1
ATOM 556 N N . ASP A 1 75 ? 2.885 -13.867 -10.531 1 91.88 75 ASP A N 1
ATOM 557 C CA . ASP A 1 75 ? 3.51 -12.719 -11.172 1 91.88 75 ASP A CA 1
ATOM 558 C C . ASP A 1 75 ? 2.719 -11.438 -10.898 1 91.88 75 ASP A C 1
ATOM 560 O O . ASP A 1 75 ? 3.303 -10.391 -10.609 1 91.88 75 ASP A O 1
ATOM 564 N N . LEU A 1 76 ? 1.458 -11.555 -10.977 1 93.38 76 LEU A N 1
ATOM 565 C CA . LEU A 1 76 ? 0.593 -10.398 -10.797 1 93.38 76 LEU A CA 1
ATOM 566 C C . LEU A 1 76 ? 0.549 -9.977 -9.336 1 93.38 76 LEU A C 1
ATOM 568 O O . LEU A 1 76 ? 0.555 -8.781 -9.023 1 93.38 76 LEU A O 1
ATOM 572 N N . LEU A 1 77 ? 0.533 -10.898 -8.492 1 93.62 77 LEU A N 1
ATOM 573 C CA . LEU A 1 77 ? 0.546 -10.602 -7.066 1 93.62 77 LEU A CA 1
ATOM 574 C C . LEU A 1 77 ? 1.843 -9.898 -6.668 1 93.62 77 LEU A C 1
ATOM 576 O O . LEU A 1 77 ? 1.829 -8.969 -5.863 1 93.62 77 LEU A O 1
ATOM 580 N N . GLU A 1 78 ? 2.893 -10.367 -7.234 1 94.31 78 GLU A N 1
ATOM 581 C CA . GLU A 1 78 ? 4.191 -9.773 -6.922 1 94.31 78 GLU A CA 1
ATOM 582 C C . GLU A 1 78 ? 4.293 -8.344 -7.445 1 94.31 78 GLU A C 1
ATOM 584 O O . GLU A 1 78 ? 4.852 -7.473 -6.777 1 94.31 78 GLU A O 1
ATOM 589 N N . LEU A 1 79 ? 3.803 -8.148 -8.57 1 95.75 79 LEU A N 1
ATOM 590 C CA . LEU A 1 79 ? 3.793 -6.789 -9.109 1 95.75 79 LEU A CA 1
ATOM 591 C C . LEU A 1 79 ? 2.953 -5.863 -8.234 1 95.75 79 LEU A C 1
ATOM 593 O O . LEU A 1 79 ? 3.357 -4.734 -7.945 1 95.75 79 LEU A O 1
ATOM 597 N N . ARG A 1 80 ? 1.799 -6.359 -7.867 1 95.38 80 ARG A N 1
ATOM 598 C CA . ARG A 1 80 ? 0.942 -5.566 -6.996 1 95.38 80 ARG A CA 1
ATOM 599 C C . ARG A 1 80 ? 1.638 -5.266 -5.672 1 95.38 80 ARG A C 1
ATOM 601 O O . ARG A 1 80 ? 1.601 -4.129 -5.191 1 95.38 80 ARG A O 1
ATOM 608 N N . LEU A 1 81 ? 2.248 -6.215 -5.152 1 95.06 81 LEU A N 1
ATOM 609 C CA . LEU A 1 81 ? 2.945 -6.066 -3.881 1 95.06 81 LEU A CA 1
ATOM 610 C C . LEU A 1 81 ? 4.059 -5.031 -3.986 1 95.06 81 LEU A C 1
ATOM 612 O O . LEU A 1 81 ? 4.148 -4.121 -3.158 1 95.06 81 LEU A O 1
ATOM 616 N N . GLY A 1 82 ? 4.891 -5.203 -4.949 1 96.06 82 GLY A N 1
ATOM 617 C CA . GLY A 1 82 ? 5.965 -4.242 -5.16 1 96.06 82 GLY A CA 1
ATOM 618 C C . GLY A 1 82 ? 5.465 -2.828 -5.379 1 96.06 82 GLY A C 1
ATOM 619 O O . GLY A 1 82 ? 6.055 -1.872 -4.871 1 96.06 82 GLY A O 1
ATOM 620 N N . SER A 1 83 ? 4.445 -2.705 -6.09 1 97.5 83 SER A N 1
ATOM 621 C CA . SER A 1 83 ? 3.875 -1.394 -6.379 1 97.5 83 SER A CA 1
ATOM 622 C C . SER A 1 83 ? 3.258 -0.772 -5.133 1 97.5 83 SER A C 1
ATOM 624 O O . SER A 1 83 ? 3.381 0.434 -4.906 1 97.5 83 SER A O 1
ATOM 626 N N . ALA A 1 84 ? 2.586 -1.584 -4.406 1 96.81 84 ALA A N 1
ATOM 627 C CA . ALA A 1 84 ? 2.037 -1.105 -3.141 1 96.81 84 ALA A CA 1
ATOM 628 C C . ALA A 1 84 ? 3.146 -0.652 -2.197 1 96.81 84 ALA A C 1
ATOM 630 O O . ALA A 1 84 ? 3.01 0.361 -1.508 1 96.81 84 ALA A O 1
ATOM 631 N N . GLN A 1 85 ? 4.203 -1.361 -2.145 1 96.88 85 GLN A N 1
ATOM 632 C CA . GLN A 1 85 ? 5.355 -0.992 -1.329 1 96.88 85 GLN A CA 1
ATOM 633 C C . GLN A 1 85 ? 5.938 0.347 -1.773 1 96.88 85 GLN A C 1
ATOM 635 O O . GLN A 1 85 ? 6.355 1.154 -0.941 1 96.88 85 GLN A O 1
ATOM 640 N N . LEU A 1 86 ? 5.988 0.546 -3.012 1 97.25 86 LEU A N 1
ATOM 641 C CA . LEU A 1 86 ? 6.449 1.821 -3.551 1 97.25 86 LEU A CA 1
ATOM 642 C C . LEU A 1 86 ? 5.594 2.971 -3.029 1 97.25 86 LEU A C 1
ATOM 644 O O . LEU A 1 86 ? 6.125 3.998 -2.6 1 97.25 86 LEU A O 1
ATOM 648 N N . ALA A 1 87 ? 4.273 2.791 -3.125 1 97.38 87 ALA A N 1
ATOM 649 C CA . ALA A 1 87 ? 3.352 3.822 -2.654 1 97.38 87 ALA A CA 1
ATOM 650 C C . ALA A 1 87 ? 3.533 4.082 -1.161 1 97.38 87 ALA A C 1
ATOM 652 O O . ALA A 1 87 ? 3.488 5.23 -0.714 1 97.38 87 ALA A O 1
ATOM 653 N N . VAL A 1 88 ? 3.75 3.076 -0.408 1 95.62 88 VAL A N 1
ATOM 654 C CA . VAL A 1 88 ? 3.975 3.209 1.027 1 95.62 88 VAL A CA 1
ATOM 655 C C . VAL A 1 88 ? 5.234 4.031 1.28 1 95.62 88 VAL A C 1
ATOM 657 O O . VAL A 1 88 ? 5.219 4.977 2.074 1 95.62 88 VAL A O 1
ATOM 660 N N . ALA A 1 89 ? 6.266 3.67 0.635 1 95.94 89 ALA A N 1
ATOM 661 C CA . ALA A 1 89 ? 7.535 4.371 0.815 1 95.94 89 ALA A CA 1
ATOM 662 C C . ALA A 1 89 ? 7.398 5.852 0.474 1 95.94 89 ALA A C 1
ATOM 664 O O . ALA A 1 89 ? 7.879 6.711 1.216 1 95.94 89 ALA A O 1
ATOM 665 N N . ALA A 1 90 ? 6.77 6.121 -0.591 1 97.38 90 ALA A N 1
ATOM 666 C CA . ALA A 1 90 ? 6.582 7.504 -1.019 1 97.38 90 ALA A CA 1
ATOM 667 C C . ALA A 1 90 ? 5.711 8.273 -0.03 1 97.38 90 ALA A C 1
ATOM 669 O O . ALA A 1 90 ? 6.02 9.414 0.326 1 97.38 90 ALA A O 1
ATOM 670 N N . THR A 1 91 ? 4.656 7.672 0.393 1 96 91 THR A N 1
ATOM 671 C CA . THR A 1 91 ? 3.742 8.32 1.328 1 96 91 THR A CA 1
ATOM 672 C C . THR A 1 91 ? 4.426 8.562 2.672 1 96 91 THR A C 1
ATOM 674 O O . THR A 1 91 ? 4.168 9.57 3.332 1 96 91 THR A O 1
ATOM 6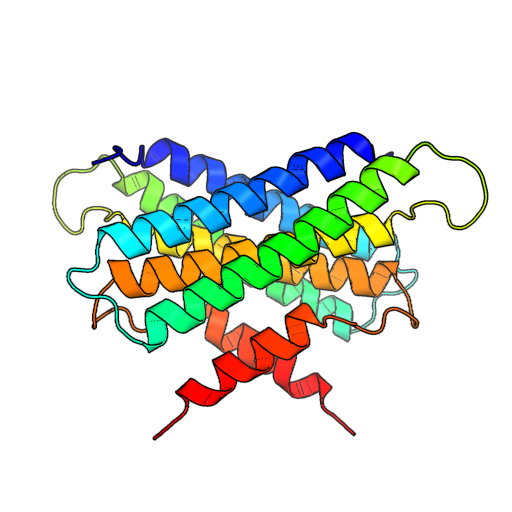77 N N . ALA A 1 92 ? 5.266 7.68 3.057 1 93.94 92 ALA A N 1
ATOM 678 C CA . ALA A 1 92 ? 6.023 7.879 4.289 1 93.94 92 ALA A CA 1
ATOM 679 C C . ALA A 1 92 ? 6.883 9.141 4.207 1 93.94 92 ALA A C 1
ATOM 681 O O . ALA A 1 92 ? 6.996 9.883 5.184 1 93.94 92 ALA A O 1
ATOM 682 N N . ILE A 1 93 ? 7.461 9.352 3.088 1 94.38 93 ILE A N 1
ATOM 683 C CA . ILE A 1 93 ? 8.242 10.562 2.869 1 94.38 93 ILE A CA 1
ATOM 684 C C . ILE A 1 93 ? 7.34 11.789 2.988 1 94.38 93 ILE A C 1
ATOM 686 O O . ILE A 1 93 ? 7.695 12.766 3.646 1 94.38 93 ILE A O 1
ATOM 690 N N . GLU A 1 94 ? 6.16 11.719 2.389 1 94.62 94 GLU A N 1
ATOM 691 C CA . GLU A 1 94 ? 5.203 12.82 2.439 1 94.62 94 GLU A CA 1
ATOM 692 C C . GLU A 1 94 ? 4.801 13.133 3.877 1 94.62 94 GLU A C 1
ATOM 694 O O . GLU A 1 94 ? 4.754 14.297 4.273 1 94.62 94 GLU A O 1
ATOM 699 N N . VAL A 1 95 ? 4.547 12.125 4.641 1 92.88 95 VAL A N 1
ATOM 700 C CA . VAL A 1 95 ? 4.125 12.305 6.027 1 92.88 95 VAL A CA 1
ATOM 701 C C . VAL A 1 95 ? 5.242 12.961 6.832 1 92.88 95 VAL A C 1
ATOM 703 O O . VAL A 1 95 ? 4.988 13.859 7.637 1 92.88 95 VAL A O 1
ATOM 706 N N . ARG A 1 96 ? 6.395 12.523 6.613 1 91.44 96 ARG A N 1
ATOM 707 C CA . ARG A 1 96 ? 7.539 13.094 7.312 1 91.44 96 ARG A CA 1
ATOM 708 C C . ARG A 1 96 ? 7.695 14.578 6.996 1 91.44 96 ARG A C 1
ATOM 710 O O . ARG A 1 96 ? 7.945 15.391 7.891 1 91.44 96 ARG A O 1
ATOM 717 N N . VAL A 1 97 ? 7.531 14.906 5.797 1 91.19 97 VAL A N 1
ATOM 718 C CA . VAL A 1 97 ? 7.688 16.281 5.352 1 91.19 97 VAL A CA 1
ATOM 719 C C . VAL A 1 97 ? 6.52 17.125 5.863 1 91.19 97 VAL A C 1
ATOM 721 O O . VAL A 1 97 ? 6.723 18.25 6.352 1 91.19 97 VAL A O 1
ATOM 724 N N . ALA A 1 98 ? 5.344 16.562 5.754 1 89.56 98 ALA A N 1
ATOM 725 C CA . ALA A 1 98 ? 4.141 17.281 6.156 1 89.56 98 ALA A CA 1
ATOM 726 C C . ALA A 1 98 ? 4.078 17.438 7.676 1 89.56 98 ALA A C 1
ATOM 728 O O . ALA A 1 98 ? 3.551 18.438 8.18 1 89.56 98 ALA A O 1
ATOM 729 N N . GLY A 1 99 ? 4.477 16.344 8.375 1 84.81 99 GLY A N 1
ATOM 730 C CA . GLY A 1 99 ? 4.402 16.359 9.828 1 84.81 99 GLY A CA 1
ATOM 731 C C . GLY A 1 99 ? 5.539 17.125 10.477 1 84.81 99 GLY A C 1
ATOM 732 O O . GLY A 1 99 ? 5.484 17.438 11.664 1 84.81 99 GLY A O 1
ATOM 733 N N . GLY A 1 100 ? 6.387 17.656 9.641 1 72.25 100 GLY A N 1
ATOM 734 C CA . GLY A 1 100 ? 7.531 18.375 10.188 1 72.25 100 GLY A CA 1
ATOM 735 C C . GLY A 1 100 ? 8.328 17.562 11.188 1 72.25 100 GLY A C 1
ATOM 736 O O . GLY A 1 100 ? 8.289 16.328 11.164 1 72.25 100 GLY A O 1
ATOM 737 N N . ALA A 1 101 ? 9.141 18.312 11.992 1 58.94 101 ALA A N 1
ATOM 738 C CA . ALA A 1 101 ? 10.039 17.719 12.984 1 58.94 101 ALA A CA 1
ATOM 739 C C . ALA A 1 101 ? 9.266 16.875 13.992 1 58.94 101 ALA A C 1
ATOM 741 O O . ALA A 1 101 ? 9.836 16.016 14.656 1 58.94 101 ALA A O 1
ATOM 742 N N . GLY A 1 102 ? 8.062 17.109 14.156 1 56.06 102 GLY A N 1
ATOM 743 C CA . GLY A 1 102 ? 7.297 16.375 15.148 1 56.06 102 GLY A CA 1
ATOM 744 C C . GLY A 1 102 ? 6.824 15.023 14.656 1 56.06 102 GLY A C 1
ATOM 745 O O . GLY A 1 102 ? 6.219 14.25 15.406 1 56.06 102 GLY A O 1
ATOM 746 N N . TYR A 1 103 ? 6.961 14.945 13.414 1 56.03 103 TYR A N 1
ATOM 747 C CA . TYR A 1 103 ? 6.477 13.664 12.906 1 56.03 103 TYR A CA 1
ATOM 748 C C . TYR A 1 103 ? 7.336 12.516 13.414 1 56.03 103 TYR A C 1
ATOM 750 O O . TYR A 1 103 ? 8.539 12.461 13.141 1 56.03 103 TYR A O 1
ATOM 758 N N . VAL A 1 104 ? 7.176 12.133 14.758 1 48.31 104 VAL A N 1
ATOM 759 C CA . VAL A 1 104 ? 7.762 10.875 15.203 1 48.31 104 VAL A CA 1
ATOM 760 C C . VAL A 1 104 ? 7.062 9.711 14.508 1 48.31 104 VAL A C 1
ATOM 762 O O . VAL A 1 104 ? 5.836 9.703 14.375 1 48.31 104 VAL A O 1
ATOM 765 N N . LYS A 1 105 ? 7.68 9.133 13.578 1 50 105 LYS A N 1
ATOM 766 C CA . LYS A 1 105 ? 7.203 7.887 12.977 1 50 105 LYS A CA 1
ATOM 767 C C . LYS A 1 105 ? 6.48 7.02 14.008 1 50 105 LYS A C 1
ATOM 769 O O . LYS A 1 105 ? 7.121 6.359 14.828 1 50 105 LYS A O 1
ATOM 774 N N . SER A 1 106 ? 5.527 7.605 14.758 1 40.34 106 SER A N 1
ATOM 775 C CA . SER A 1 106 ? 4.926 6.684 15.719 1 40.34 106 SER A CA 1
ATOM 776 C C . SER A 1 106 ? 4.457 5.402 15.031 1 40.34 106 SER A C 1
ATOM 778 O O . SER A 1 106 ? 3.52 4.754 15.492 1 40.34 106 SER A O 1
ATOM 780 N N . SER A 1 107 ? 4.711 5.188 13.883 1 39.69 107 SER A N 1
ATOM 781 C CA . SER A 1 107 ? 3.877 4.066 13.461 1 39.69 107 SER A CA 1
ATOM 782 C C . SER A 1 107 ? 3.994 2.893 14.43 1 39.69 107 SER A C 1
ATOM 784 O O . SER A 1 107 ? 5.078 2.334 14.602 1 39.69 107 SER A O 1
ATOM 786 N N . SER A 1 108 ? 3.439 2.857 15.523 1 37.41 108 SER A N 1
ATOM 787 C CA . SER A 1 108 ? 3.146 1.627 16.25 1 37.41 108 SER A CA 1
ATOM 788 C C . SER A 1 108 ? 2.994 0.446 15.297 1 37.41 108 SER A C 1
ATOM 790 O O . SER A 1 108 ? 3.412 -0.67 15.609 1 37.41 108 SER A O 1
ATOM 792 N N . THR A 1 109 ? 2.252 0.605 14.32 1 36.22 109 THR A N 1
ATOM 793 C CA . THR A 1 109 ? 2.184 -0.444 13.305 1 36.22 109 THR A CA 1
ATOM 794 C C . THR A 1 109 ? 3.551 -0.667 12.664 1 36.22 109 THR A C 1
ATOM 796 O O . THR A 1 109 ? 3.92 -1.802 12.359 1 36.22 109 THR A O 1
ATOM 799 N N . SER A 1 110 ? 4.297 0.291 12.5 1 37.69 110 SER A N 1
ATOM 800 C CA . SER A 1 110 ? 5.68 0.158 12.047 1 37.69 110 SER A CA 1
ATOM 801 C C . SER A 1 110 ? 6.551 -0.495 13.117 1 37.69 110 SER A C 1
ATOM 803 O O . SER A 1 110 ? 7.465 -1.256 12.797 1 37.69 110 SER A O 1
ATOM 805 N N . ARG A 1 111 ? 6.383 -0.202 14.32 1 38.47 111 ARG A N 1
ATOM 806 C CA . ARG A 1 111 ? 7.141 -0.891 15.359 1 38.47 111 ARG A CA 1
ATOM 807 C C . ARG A 1 111 ? 6.977 -2.402 15.242 1 38.47 111 ARG A C 1
ATOM 809 O O . ARG A 1 111 ? 7.938 -3.154 15.438 1 38.47 111 ARG A O 1
ATOM 816 N N . ARG A 1 112 ? 5.777 -2.787 15.094 1 36.09 112 ARG A N 1
ATOM 817 C CA . ARG A 1 112 ? 5.527 -4.227 15.102 1 36.09 112 ARG A CA 1
ATOM 818 C C . ARG A 1 112 ? 5.945 -4.859 13.781 1 36.09 112 ARG A C 1
ATOM 820 O O . ARG A 1 112 ? 6.32 -6.035 13.742 1 36.09 112 ARG A O 1
ATOM 827 N N . PHE A 1 113 ? 5.762 -4.18 12.719 1 34.56 113 PHE A N 1
ATOM 828 C CA . PHE A 1 113 ? 6.207 -4.785 11.469 1 34.56 113 PHE A CA 1
ATOM 829 C C . PHE A 1 113 ? 7.727 -4.82 11.398 1 34.56 113 PHE A C 1
ATOM 831 O O . PHE A 1 113 ? 8.297 -5.613 10.641 1 34.56 113 PHE A O 1
ATOM 838 N N . ARG A 1 114 ? 8.375 -4.047 12.172 1 35.94 114 ARG A N 1
ATOM 839 C CA . ARG A 1 114 ? 9.836 -4.117 12.242 1 35.94 114 ARG A CA 1
ATOM 840 C C . ARG A 1 114 ? 10.289 -5.43 12.875 1 35.94 114 ARG A C 1
ATOM 842 O O . ARG A 1 114 ? 11.32 -5.984 12.492 1 35.94 114 ARG A O 1
ATOM 849 N N . VAL A 1 115 ? 9.578 -5.887 13.828 1 29.72 115 VAL A N 1
ATOM 850 C CA . VAL A 1 115 ? 10.055 -7.078 14.523 1 29.72 115 VAL A CA 1
ATOM 851 C C . VAL A 1 115 ? 10.047 -8.266 13.57 1 29.72 115 VAL A C 1
ATOM 853 O O . VAL A 1 115 ? 10.969 -9.086 13.578 1 29.72 115 VAL A O 1
ATOM 856 N N . GLU A 1 116 ? 9.023 -8.352 12.805 1 31.72 116 GLU A N 1
ATOM 857 C CA . GLU A 1 116 ? 8.836 -9.633 12.133 1 31.72 116 GLU A CA 1
ATOM 858 C C . GLU A 1 116 ? 9.734 -9.75 10.906 1 31.72 116 GLU A C 1
ATOM 860 O O . GLU A 1 116 ? 10.164 -10.844 10.539 1 31.72 116 GLU A O 1
ATOM 865 N N . MET A 1 117 ? 10.133 -8.648 10.281 1 30.39 117 MET A N 1
ATOM 866 C CA . MET A 1 117 ? 11.086 -8.789 9.18 1 30.39 117 MET A CA 1
ATOM 867 C C . MET A 1 117 ? 12.484 -9.102 9.711 1 30.39 117 MET A C 1
ATOM 869 O O . MET A 1 117 ? 13.336 -9.594 8.969 1 30.39 117 MET A O 1
ATOM 873 N N . GLY A 1 118 ? 12.703 -8.781 10.891 1 28.06 118 GLY A N 1
ATOM 874 C CA . GLY A 1 118 ? 13.977 -9.078 11.523 1 28.06 118 GLY A CA 1
ATOM 875 C C . GLY A 1 118 ? 14.18 -10.555 11.789 1 28.06 118 GLY A C 1
ATOM 876 O O . GLY A 1 118 ? 15.305 -11.008 12.023 1 28.06 118 GLY A O 1
ATOM 877 N N . ALA A 1 119 ? 13.133 -11.266 12.102 1 30.12 119 ALA A N 1
ATOM 878 C CA . ALA A 1 119 ? 13.352 -12.641 12.555 1 30.12 119 ALA A CA 1
ATOM 879 C C . ALA A 1 119 ? 13.648 -13.57 11.383 1 30.12 119 ALA A C 1
ATOM 881 O O . ALA A 1 119 ? 13.906 -14.758 11.578 1 30.12 119 ALA A O 1
ATOM 882 N N . CYS A 1 120 ? 13.438 -13.234 10.188 1 28.61 120 CYS A N 1
ATOM 883 C CA . CYS A 1 120 ? 13.648 -14.258 9.18 1 28.61 120 CYS A CA 1
ATOM 884 C C . CYS A 1 120 ? 15.133 -14.383 8.836 1 28.61 120 CYS A C 1
ATOM 886 O O . CYS A 1 120 ? 15.5 -15.117 7.918 1 28.61 120 CYS A O 1
ATOM 888 N N . THR A 1 121 ? 15.852 -13.562 9.453 1 26.56 121 THR A N 1
ATOM 889 C CA . THR A 1 121 ? 17.266 -13.695 9.141 1 26.56 121 THR A CA 1
ATOM 890 C C . THR A 1 121 ? 17.922 -14.781 10 1 26.56 121 THR A C 1
ATOM 892 O O . THR A 1 121 ? 18.516 -14.477 11.039 1 26.56 121 THR A O 1
ATOM 895 N N . GLY A 1 122 ? 17.031 -15.766 10.445 1 21.06 122 GLY A N 1
ATOM 896 C CA . GLY A 1 122 ? 17.906 -16.781 11 1 21.06 122 GLY A CA 1
ATOM 897 C C . GLY A 1 122 ? 18.828 -17.406 9.961 1 21.06 122 GLY A C 1
ATOM 898 O O . GLY A 1 122 ? 18.531 -17.391 8.766 1 21.06 122 GLY A O 1
ATOM 899 N N . PRO A 1 123 ? 20.031 -17.781 10.359 1 26 123 PRO A N 1
ATOM 900 C CA . PRO A 1 123 ? 20.953 -18.562 9.508 1 26 123 PRO A CA 1
ATOM 901 C C . PRO A 1 123 ? 20.281 -19.781 8.883 1 26 123 PRO A C 1
ATOM 903 O O . PRO A 1 123 ? 19.297 -20.281 9.414 1 26 123 PRO A O 1
ATOM 906 N N . MET B 1 1 ? -4.492 25.266 -2.848 1 34.34 1 MET B N 1
ATOM 907 C CA . MET B 1 1 ? -4.051 24.062 -2.16 1 34.34 1 MET B CA 1
ATOM 908 C C . MET B 1 1 ? -4.902 22.859 -2.57 1 34.34 1 MET B C 1
ATOM 910 O O . MET B 1 1 ? -6.129 22.953 -2.623 1 34.34 1 MET B O 1
ATOM 914 N N . ALA B 1 2 ? -4.523 22.125 -3.412 1 45.91 2 ALA B N 1
ATOM 915 C CA . ALA B 1 2 ? -5.398 21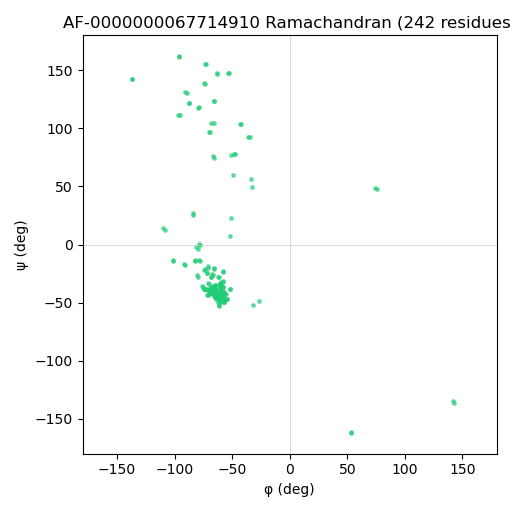.047 -3.854 1 45.91 2 ALA B CA 1
ATOM 916 C C . ALA B 1 2 ? -6.203 20.484 -2.688 1 45.91 2 ALA B C 1
ATOM 918 O O . ALA B 1 2 ? -5.637 20.078 -1.672 1 45.91 2 ALA B O 1
ATOM 919 N N . SER B 1 3 ? -7.379 20.969 -2.451 1 53.09 3 SER B N 1
ATOM 920 C CA . SER B 1 3 ? -8.32 20.688 -1.373 1 53.09 3 SER B CA 1
ATOM 921 C C . SER B 1 3 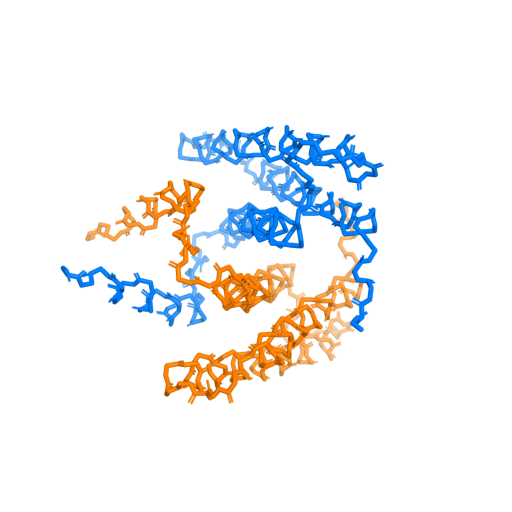? -8.492 19.188 -1.165 1 53.09 3 SER B C 1
ATOM 923 O O . SER B 1 3 ? -8.992 18.484 -2.047 1 53.09 3 SER B O 1
ATOM 925 N N . VAL B 1 4 ? -7.508 18.641 -0.504 1 63.25 4 VAL B N 1
ATOM 926 C CA . VAL B 1 4 ? -7.758 17.266 -0.059 1 63.25 4 VAL B CA 1
ATOM 927 C C . VAL B 1 4 ? -9.18 17.156 0.486 1 63.25 4 VAL B C 1
ATOM 929 O O . VAL B 1 4 ? -9.586 17.938 1.354 1 63.25 4 VAL B O 1
ATOM 932 N N . ARG B 1 5 ? -10.055 16.547 -0.35 1 82.5 5 ARG B N 1
ATOM 933 C CA . ARG B 1 5 ? -11.383 16.219 0.164 1 82.5 5 ARG B CA 1
ATOM 934 C C . ARG B 1 5 ? -11.312 15.102 1.198 1 82.5 5 ARG B C 1
ATOM 936 O O . ARG B 1 5 ? -11.219 13.922 0.842 1 82.5 5 ARG B O 1
ATOM 943 N N . PRO B 1 6 ? -11.297 15.5 2.502 1 87.25 6 PRO B N 1
ATOM 944 C CA . PRO B 1 6 ? -11.055 14.539 3.578 1 87.25 6 PRO B CA 1
ATOM 945 C C . PRO B 1 6 ? -11.977 13.328 3.5 1 87.25 6 PRO B C 1
ATOM 947 O O . PRO B 1 6 ? -11.539 12.195 3.723 1 87.25 6 PRO B O 1
ATOM 950 N N . THR B 1 7 ? -13.203 13.562 3.129 1 84.62 7 THR B N 1
ATOM 951 C CA . THR B 1 7 ? -14.156 12.461 3.039 1 84.62 7 THR B CA 1
ATOM 952 C C . THR B 1 7 ? -13.758 11.484 1.938 1 84.62 7 THR B C 1
ATOM 954 O O . THR B 1 7 ? -13.844 10.273 2.117 1 84.62 7 THR B O 1
ATOM 957 N N . PHE B 1 8 ? -13.297 12.031 0.962 1 86.31 8 PHE B N 1
ATOM 958 C CA . PHE B 1 8 ? -12.867 11.195 -0.154 1 86.31 8 PHE B CA 1
ATOM 959 C C . PHE B 1 8 ? -11.672 10.344 0.237 1 86.31 8 PHE B C 1
ATOM 961 O O . PHE B 1 8 ? -11.633 9.148 -0.059 1 86.31 8 PHE B O 1
ATOM 968 N N . VAL B 1 9 ? -10.734 10.906 0.968 1 90.75 9 VAL B N 1
ATOM 969 C CA . VAL B 1 9 ? -9.547 10.188 1.411 1 90.75 9 VAL B CA 1
ATOM 970 C C . VAL B 1 9 ? -9.945 9.062 2.363 1 90.75 9 VAL B C 1
ATOM 972 O O . VAL B 1 9 ? -9.461 7.934 2.242 1 90.75 9 VAL B O 1
ATOM 975 N N . ILE B 1 10 ? -10.836 9.359 3.193 1 92.38 10 ILE B N 1
ATOM 976 C CA . ILE B 1 10 ? -11.273 8.391 4.188 1 92.38 10 ILE B CA 1
ATOM 977 C C . ILE B 1 10 ? -11.945 7.211 3.492 1 92.38 10 ILE B C 1
ATOM 979 O O . ILE B 1 10 ? -11.688 6.051 3.826 1 92.38 10 ILE B O 1
ATOM 983 N N . LEU B 1 11 ? -12.68 7.469 2.492 1 88.75 11 LEU B N 1
ATOM 984 C CA . LEU B 1 11 ? -13.367 6.41 1.763 1 88.75 11 LEU B CA 1
ATOM 985 C C . LEU B 1 11 ? -12.375 5.555 0.977 1 88.75 11 LEU B C 1
ATOM 987 O O . LEU B 1 11 ? -12.523 4.336 0.902 1 88.75 11 LEU B O 1
ATOM 991 N N . ARG B 1 12 ? -11.406 6.199 0.414 1 91.31 12 ARG B N 1
ATOM 992 C CA . ARG B 1 12 ? -10.414 5.488 -0.379 1 91.31 12 ARG B CA 1
ATOM 993 C C . ARG B 1 12 ? -9.57 4.57 0.5 1 91.31 12 ARG B C 1
ATOM 995 O O . ARG B 1 12 ? -9.117 3.514 0.052 1 91.31 12 ARG B O 1
ATOM 1002 N N . ILE B 1 13 ? -9.445 4.883 1.751 1 95.62 13 ILE B N 1
ATOM 1003 C CA . ILE B 1 13 ? -8.633 4.105 2.686 1 95.62 13 ILE B CA 1
ATOM 1004 C C . ILE B 1 13 ? -9.281 2.744 2.92 1 95.62 13 ILE B C 1
ATOM 1006 O O . ILE B 1 13 ? -8.586 1.745 3.121 1 95.62 13 ILE B O 1
ATOM 1010 N N . SER B 1 14 ? -10.539 2.66 2.793 1 96.25 14 SER B N 1
ATOM 1011 C CA . SER B 1 14 ? -11.258 1.404 2.99 1 96.25 14 SER B CA 1
ATOM 1012 C C . SER B 1 14 ? -10.805 0.349 1.984 1 96.25 14 SER B C 1
ATOM 1014 O O . SER B 1 14 ? -10.883 -0.85 2.26 1 96.25 14 SER B O 1
ATOM 1016 N N . GLU B 1 15 ? -10.383 0.781 0.888 1 95.25 15 GLU B N 1
ATOM 1017 C CA . GLU B 1 15 ? -9.93 -0.163 -0.13 1 95.25 15 GLU B CA 1
ATOM 1018 C C . GLU B 1 15 ? -8.758 -1.002 0.372 1 95.25 15 GLU B C 1
ATOM 1020 O O . GLU B 1 15 ? -8.664 -2.189 0.06 1 95.25 15 GLU B O 1
ATOM 1025 N N . TYR B 1 16 ? -7.898 -0.419 1.174 1 96.62 16 TYR B N 1
ATOM 1026 C CA . TYR B 1 16 ? -6.754 -1.142 1.712 1 96.62 16 TYR B CA 1
ATOM 1027 C C . TYR B 1 16 ? -7.203 -2.252 2.654 1 96.62 16 TYR B C 1
ATOM 1029 O O . TYR B 1 16 ? -6.598 -3.328 2.688 1 96.62 16 TYR B O 1
ATOM 1037 N N . PHE B 1 17 ? -8.211 -2.018 3.373 1 97.62 17 PHE B N 1
ATOM 1038 C CA . PHE B 1 17 ? -8.758 -3.025 4.273 1 97.62 17 PHE B CA 1
ATOM 1039 C C . PHE B 1 17 ? -9.305 -4.215 3.488 1 97.62 17 PHE B C 1
ATOM 1041 O O . PHE B 1 17 ? -9.055 -5.367 3.846 1 97.62 17 PHE B O 1
ATOM 1048 N N . GLY B 1 18 ? -9.977 -3.865 2.432 1 96.94 18 GLY B N 1
ATOM 1049 C CA . GLY B 1 18 ? -10.484 -4.918 1.567 1 96.94 18 GLY B CA 1
ATOM 1050 C C . GLY B 1 18 ? -9.391 -5.77 0.959 1 96.94 18 GLY B C 1
ATOM 1051 O O . GLY B 1 18 ? -9.5 -7 0.918 1 96.94 18 GLY B O 1
ATOM 1052 N N . VAL B 1 19 ? -8.398 -5.113 0.5 1 95.94 19 VAL B N 1
ATOM 1053 C CA . VAL B 1 19 ? -7.27 -5.824 -0.084 1 95.94 19 VAL B CA 1
ATOM 1054 C C . VAL B 1 19 ? -6.633 -6.734 0.965 1 95.94 19 VAL B C 1
ATOM 1056 O O . VAL B 1 19 ? -6.293 -7.883 0.677 1 95.94 19 VAL B O 1
ATOM 1059 N N . ALA B 1 20 ? -6.406 -6.242 2.156 1 97.75 20 ALA B N 1
ATOM 1060 C CA . ALA B 1 20 ? -5.801 -7.035 3.225 1 97.75 20 ALA B CA 1
ATOM 1061 C C . ALA B 1 20 ? -6.641 -8.273 3.529 1 97.75 20 ALA B C 1
ATOM 1063 O O . ALA B 1 20 ? -6.109 -9.383 3.621 1 97.75 20 ALA B O 1
ATOM 1064 N N . GLU B 1 21 ? -7.914 -8.094 3.635 1 97.88 21 GLU B N 1
ATOM 1065 C CA . GLU B 1 21 ? -8.812 -9.211 3.922 1 97.88 21 GLU B CA 1
ATOM 1066 C C . GLU B 1 21 ? -8.82 -10.227 2.783 1 97.88 21 GLU B C 1
ATOM 1068 O O . GLU B 1 21 ? -8.742 -11.43 3.02 1 97.88 21 GLU B O 1
ATOM 1073 N N . ALA B 1 22 ? -8.906 -9.695 1.614 1 96.38 22 ALA B N 1
ATOM 1074 C CA . ALA B 1 22 ? -8.898 -10.586 0.453 1 96.38 22 ALA B CA 1
ATOM 1075 C C . ALA B 1 22 ? -7.605 -11.383 0.378 1 96.38 22 ALA B C 1
ATOM 1077 O O . ALA B 1 22 ? -7.621 -12.57 0.03 1 96.38 22 ALA B O 1
ATOM 1078 N N . ALA B 1 23 ? -6.52 -10.758 0.661 1 96.56 23 ALA B N 1
ATOM 1079 C CA . ALA B 1 23 ? -5.223 -11.422 0.611 1 96.56 23 ALA B CA 1
ATOM 1080 C C . ALA B 1 23 ? -5.152 -12.57 1.617 1 96.56 23 ALA B C 1
ATOM 1082 O O . ALA B 1 23 ? -4.707 -13.672 1.285 1 96.56 23 ALA B O 1
ATOM 1083 N N . ILE B 1 24 ? -5.582 -12.336 2.807 1 97 24 ILE B N 1
ATOM 1084 C CA . ILE B 1 24 ? -5.551 -13.367 3.84 1 97 24 ILE B CA 1
ATOM 1085 C C . ILE B 1 24 ? -6.504 -14.5 3.471 1 97 24 ILE B C 1
ATOM 1087 O O . ILE B 1 24 ? -6.176 -15.672 3.635 1 97 24 ILE B O 1
ATOM 1091 N N . ASN B 1 25 ? -7.645 -14.164 2.953 1 96.38 25 ASN B N 1
ATOM 1092 C CA . ASN B 1 25 ? -8.602 -15.188 2.527 1 96.38 25 ASN B CA 1
ATOM 1093 C C . ASN B 1 25 ? -8.031 -16.047 1.403 1 96.38 25 ASN B C 1
ATOM 1095 O O . ASN B 1 25 ? -8.172 -17.266 1.422 1 96.38 25 ASN B O 1
ATOM 1099 N N . ALA B 1 26 ? -7.449 -15.391 0.462 1 95.06 26 ALA B N 1
ATOM 1100 C CA . ALA B 1 26 ? -6.84 -16.109 -0.651 1 95.06 26 ALA B CA 1
ATOM 1101 C C . ALA B 1 26 ? -5.73 -17.047 -0.162 1 95.06 26 ALA B C 1
ATOM 1103 O O . ALA B 1 26 ? -5.629 -18.188 -0.604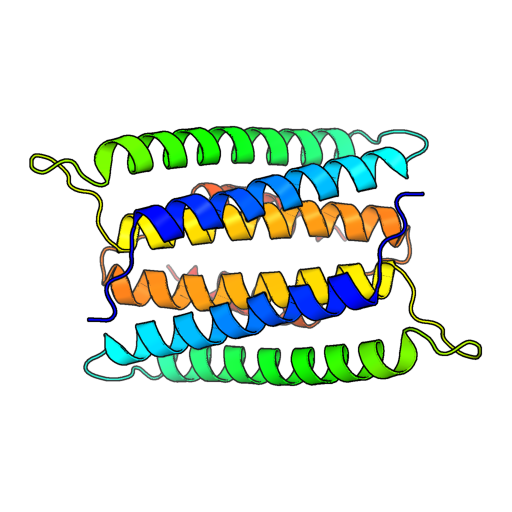 1 95.06 26 ALA B O 1
ATOM 1104 N N . ALA B 1 27 ? -4.898 -16.547 0.693 1 94.69 27 ALA B N 1
ATOM 1105 C CA . ALA B 1 27 ? -3.828 -17.375 1.252 1 94.69 27 ALA B CA 1
ATOM 1106 C C . ALA B 1 27 ? -4.391 -18.578 1.992 1 94.69 27 ALA B C 1
ATOM 1108 O O . ALA B 1 27 ? -3.914 -19.703 1.815 1 94.69 27 ALA B O 1
ATOM 1109 N N . THR B 1 28 ? -5.387 -18.344 2.795 1 94.31 28 THR B N 1
ATOM 1110 C CA . THR B 1 28 ? -6.023 -19.406 3.566 1 94.31 28 THR B CA 1
ATOM 1111 C C . THR B 1 28 ? -6.57 -20.484 2.645 1 94.31 28 THR B C 1
ATOM 1113 O O . THR B 1 28 ? -6.422 -21.672 2.922 1 94.31 28 THR B O 1
ATOM 1116 N N . GLY B 1 29 ? -7.176 -20.094 1.583 1 92.69 29 GLY B N 1
ATOM 1117 C CA . GLY B 1 29 ? -7.785 -21.031 0.645 1 92.69 29 GLY B CA 1
ATOM 1118 C C . GLY B 1 29 ? -6.773 -21.922 -0.055 1 92.69 29 GLY B C 1
ATOM 1119 O O . GLY B 1 29 ? -7.129 -22.969 -0.584 1 92.69 29 GLY B O 1
ATOM 1120 N N . ARG B 1 30 ? -5.555 -21.562 -0.112 1 89.88 30 ARG B N 1
ATOM 1121 C CA . ARG B 1 30 ? -4.516 -22.312 -0.817 1 89.88 30 ARG B CA 1
ATOM 1122 C C . ARG B 1 30 ? -3.84 -23.312 0.107 1 89.88 30 ARG B C 1
ATOM 1124 O O . ARG B 1 30 ? -3.102 -24.188 -0.352 1 89.88 30 ARG B O 1
ATOM 1131 N N . LEU B 1 31 ? -4.004 -23.125 1.335 1 89.25 31 LEU B N 1
ATOM 1132 C CA . LEU B 1 31 ? -3.311 -23.969 2.303 1 89.25 31 LEU B CA 1
ATOM 1133 C C . LEU B 1 31 ? -4.145 -25.203 2.652 1 89.25 31 LEU B C 1
ATOM 1135 O O . LEU B 1 31 ? -5.363 -25.094 2.814 1 89.25 31 LEU B O 1
ATOM 1139 N N . THR B 1 32 ? -3.455 -26.391 2.578 1 87.12 32 THR B N 1
ATOM 1140 C CA . THR B 1 32 ? -4.098 -27.625 3.014 1 87.12 32 THR B CA 1
ATOM 1141 C C . THR B 1 32 ? -4.184 -27.688 4.535 1 87.12 32 THR B C 1
ATOM 1143 O O . THR B 1 32 ? -5.129 -28.25 5.09 1 87.12 32 THR B O 1
ATOM 1146 N N . SER B 1 33 ? -3.166 -27.234 5.215 1 87.44 33 SER B N 1
ATOM 1147 C CA . SER B 1 33 ? -3.107 -27.078 6.664 1 87.44 33 SER B CA 1
ATOM 1148 C C . SER B 1 33 ? -2.467 -25.75 7.062 1 87.44 33 SER B C 1
ATOM 1150 O O . SER B 1 33 ? -1.549 -25.281 6.391 1 87.44 33 SER B O 1
ATOM 1152 N N . LEU B 1 34 ? -3.107 -25.328 8.086 1 83.62 34 LEU B N 1
ATOM 1153 C CA . LEU B 1 34 ? -2.574 -24.047 8.539 1 83.62 34 LEU B CA 1
ATOM 1154 C C . LEU B 1 34 ? -1.414 -24.25 9.508 1 83.62 34 LEU B C 1
ATOM 1156 O O . LEU B 1 34 ? -1.576 -24.891 10.555 1 83.62 34 LEU B O 1
ATOM 1160 N N . SER B 1 35 ? -0.341 -23.703 9.109 1 88.19 35 SER B N 1
ATOM 1161 C CA . SER B 1 35 ? 0.789 -23.688 10.031 1 88.19 35 SER B CA 1
ATOM 1162 C C . SER B 1 35 ? 0.573 -22.688 11.164 1 88.19 35 SER B C 1
ATOM 1164 O O . SER B 1 35 ? -0.203 -21.75 11.016 1 88.19 35 SER B O 1
ATOM 1166 N N . GLU B 1 36 ? 1.211 -22.906 12.281 1 90.06 36 GLU B N 1
ATOM 1167 C CA . GLU B 1 36 ? 1.158 -21.969 13.398 1 90.06 36 GLU B CA 1
ATOM 1168 C C . GLU B 1 36 ? 1.643 -20.578 12.977 1 90.06 36 GLU B C 1
ATOM 1170 O O . GLU B 1 36 ? 1.099 -19.562 13.414 1 90.06 36 GLU B O 1
ATOM 1175 N N . VAL B 1 37 ? 2.627 -20.578 12.133 1 89.5 37 VAL B N 1
ATOM 1176 C CA . VAL B 1 37 ? 3.186 -19.328 11.648 1 89.5 37 VAL B CA 1
ATOM 1177 C C . VAL B 1 37 ? 2.125 -18.562 10.859 1 89.5 37 VAL B C 1
ATOM 1179 O O . VAL B 1 37 ? 1.957 -17.344 11.039 1 89.5 37 VAL B O 1
ATOM 1182 N N . PHE B 1 38 ? 1.414 -19.25 10.008 1 93.38 38 PHE B N 1
ATOM 1183 C CA . PHE B 1 38 ? 0.364 -18.609 9.234 1 93.38 38 PHE B CA 1
ATOM 1184 C C . PHE B 1 38 ? -0.739 -18.078 10.148 1 93.38 38 PHE B C 1
ATOM 1186 O O . PHE B 1 38 ? -1.221 -16.969 9.969 1 93.38 38 PHE B O 1
ATOM 1193 N N . ILE B 1 39 ? -1.084 -18.859 11.078 1 93.88 39 ILE B N 1
ATOM 1194 C CA . ILE B 1 39 ? -2.145 -18.469 12 1 93.88 39 ILE B CA 1
ATOM 1195 C C . ILE B 1 39 ? -1.744 -17.203 12.75 1 93.88 39 ILE B C 1
ATOM 1197 O O . ILE B 1 39 ? -2.541 -16.266 12.875 1 93.88 39 ILE B O 1
ATOM 1201 N N . ASP B 1 40 ? -0.583 -17.125 13.195 1 94.06 40 ASP B N 1
ATOM 1202 C CA . ASP B 1 40 ? -0.088 -15.961 13.914 1 94.06 40 ASP B CA 1
ATOM 1203 C C . ASP B 1 40 ? -0.065 -14.727 13.016 1 94.06 40 ASP B C 1
ATOM 1205 O O . ASP B 1 40 ? -0.461 -13.641 13.438 1 94.06 40 ASP B O 1
ATOM 1209 N N . ASN B 1 41 ? 0.454 -14.906 11.789 1 94.38 41 ASN B N 1
ATOM 1210 C CA . ASN B 1 41 ? 0.498 -13.797 10.844 1 94.38 41 ASN B CA 1
ATOM 1211 C C . ASN B 1 41 ? -0.899 -13.258 10.547 1 94.38 41 ASN B C 1
ATOM 1213 O O . ASN B 1 41 ? -1.115 -12.039 10.555 1 94.38 41 ASN B O 1
ATOM 1217 N N . ALA B 1 42 ? -1.79 -14.148 10.328 1 95.5 42 ALA B N 1
ATOM 1218 C CA . ALA B 1 42 ? -3.164 -13.75 10.023 1 95.5 42 ALA B CA 1
ATOM 1219 C C . ALA B 1 42 ? -3.803 -13.031 11.203 1 95.5 42 ALA B C 1
ATOM 1221 O O . ALA B 1 42 ? -4.531 -12.055 11.023 1 95.5 42 ALA B O 1
ATOM 1222 N N . ALA B 1 43 ? -3.539 -13.5 12.383 1 96.5 43 ALA B N 1
ATOM 1223 C CA . ALA B 1 43 ? -4.062 -12.867 13.586 1 96.5 43 ALA B CA 1
ATOM 1224 C C . ALA B 1 43 ? -3.512 -11.453 13.742 1 96.5 43 ALA B C 1
ATOM 1226 O O . ALA B 1 43 ? -4.242 -10.531 14.125 1 96.5 43 ALA B O 1
ATOM 1227 N N . GLU B 1 44 ? -2.281 -11.297 13.477 1 96.81 44 GLU B N 1
ATOM 1228 C CA . GLU B 1 44 ? -1.664 -9.977 13.547 1 96.81 44 GLU B CA 1
ATOM 1229 C C . GLU B 1 44 ? -2.291 -9.016 12.531 1 96.81 44 GLU B C 1
ATOM 1231 O O . GLU B 1 44 ? -2.564 -7.859 12.852 1 96.81 44 GLU B O 1
ATOM 1236 N N . ILE B 1 45 ? -2.469 -9.508 11.336 1 97.44 45 ILE B N 1
ATOM 1237 C CA . ILE B 1 45 ? -3.117 -8.703 10.312 1 97.44 45 ILE B CA 1
ATOM 1238 C C . ILE B 1 45 ? -4.508 -8.281 10.789 1 97.44 45 ILE B C 1
ATOM 1240 O O . ILE B 1 45 ? -4.895 -7.121 10.641 1 97.44 45 ILE B O 1
ATOM 1244 N N . GLN B 1 46 ? -5.176 -9.188 11.352 1 97.81 46 GLN B N 1
ATOM 1245 C CA . GLN B 1 46 ? -6.531 -8.906 11.805 1 97.81 46 GLN B CA 1
ATOM 1246 C C . GLN B 1 46 ? -6.535 -7.879 12.938 1 97.81 46 GLN B C 1
ATOM 1248 O O . GLN B 1 46 ? -7.402 -7.004 12.984 1 97.81 46 GLN B O 1
ATOM 1253 N N . ASP B 1 47 ? -5.648 -7.984 13.844 1 97.75 47 ASP B N 1
ATOM 1254 C CA . ASP B 1 47 ? -5.539 -7.023 14.938 1 97.75 47 ASP B CA 1
ATOM 1255 C C . ASP B 1 47 ? -5.25 -5.621 14.414 1 97.75 47 ASP B C 1
ATOM 1257 O O . ASP B 1 47 ? -5.871 -4.648 14.844 1 97.75 47 ASP B O 1
ATOM 1261 N N . ASN B 1 48 ? -4.305 -5.543 13.523 1 97.44 48 ASN B N 1
ATOM 1262 C CA . ASN B 1 48 ? -3.971 -4.254 12.922 1 97.44 48 ASN B CA 1
ATOM 1263 C C . ASN B 1 48 ? -5.148 -3.676 12.148 1 97.44 48 ASN B C 1
ATOM 1265 O O . ASN B 1 48 ? -5.406 -2.473 12.203 1 97.44 48 ASN B O 1
ATOM 1269 N N . LEU B 1 49 ? -5.809 -4.5 11.461 1 98 49 LEU B N 1
ATOM 1270 C CA . LEU B 1 49 ? -6.992 -4.082 10.719 1 98 49 LEU B CA 1
ATOM 1271 C C . LEU B 1 49 ? -8.039 -3.482 11.656 1 98 49 LEU B C 1
ATOM 1273 O O . LEU B 1 49 ? -8.57 -2.402 11.383 1 98 49 LEU B O 1
ATOM 1277 N N . SER B 1 50 ? -8.289 -4.18 12.711 1 98.12 50 SER B N 1
ATOM 1278 C CA . SER B 1 50 ? -9.273 -3.697 13.672 1 98.12 50 SER B CA 1
ATOM 1279 C C . SER B 1 50 ? -8.875 -2.334 14.234 1 98.12 50 SER B C 1
ATOM 1281 O O . SER B 1 50 ? -9.727 -1.451 14.383 1 98.12 50 SER B O 1
ATOM 1283 N N . SER B 1 51 ? -7.66 -2.176 14.523 1 97.94 51 SER B N 1
ATOM 1284 C CA . SER B 1 51 ? -7.16 -0.909 15.047 1 97.94 51 SER B CA 1
ATOM 1285 C C . SER B 1 51 ? -7.316 0.21 14.016 1 97.94 51 SER B C 1
ATOM 1287 O O . SER B 1 51 ? -7.734 1.318 14.359 1 97.94 51 SER B O 1
ATOM 1289 N N . LEU B 1 52 ? -7 -0.065 12.828 1 97.69 52 LEU B N 1
ATOM 1290 C CA . LEU B 1 52 ? -7.074 0.939 11.773 1 97.69 52 LEU B CA 1
ATOM 1291 C C . LEU B 1 52 ? -8.523 1.295 11.469 1 97.69 52 LEU B C 1
ATOM 1293 O O . LEU B 1 52 ? -8.836 2.453 11.18 1 97.69 52 LEU B O 1
ATOM 1297 N N . VAL B 1 53 ? -9.367 0.311 11.492 1 97.75 53 VAL B N 1
ATOM 1298 C CA . VAL B 1 53 ? -10.789 0.558 11.289 1 97.75 53 VAL B CA 1
ATOM 1299 C C . VAL B 1 53 ? -11.312 1.497 12.375 1 97.75 53 VAL B C 1
ATOM 1301 O O . VAL B 1 53 ? -12.07 2.422 12.086 1 97.75 53 VAL B O 1
ATOM 1304 N N . ALA B 1 54 ? -10.906 1.266 13.578 1 97.69 54 ALA B N 1
ATOM 1305 C CA . ALA B 1 54 ? -11.305 2.133 14.688 1 97.69 54 ALA B CA 1
ATOM 1306 C C . ALA B 1 54 ? -10.805 3.559 14.477 1 97.69 54 ALA B C 1
ATOM 1308 O O . ALA B 1 54 ? -11.539 4.523 14.695 1 97.69 54 ALA B O 1
ATOM 1309 N N . LEU B 1 55 ? -9.609 3.676 14.047 1 96.06 55 LEU B N 1
ATOM 1310 C CA . LEU B 1 55 ? -9.031 4.988 13.781 1 96.06 55 LEU B CA 1
ATOM 1311 C C . LEU B 1 55 ? -9.758 5.688 12.641 1 96.06 55 LEU B C 1
ATOM 1313 O O . LEU B 1 55 ? -10.039 6.887 12.711 1 96.06 55 LEU B O 1
ATOM 1317 N N . GLN B 1 56 ? -10.023 4.996 11.609 1 96.56 56 GLN B N 1
ATOM 1318 C CA . GLN B 1 56 ? -10.766 5.547 10.477 1 96.56 56 GLN B CA 1
ATOM 1319 C C . GLN B 1 56 ? -12.117 6.098 10.914 1 96.56 56 GLN B C 1
ATOM 1321 O O . GLN B 1 56 ? -12.516 7.184 10.492 1 96.56 56 GLN B O 1
ATOM 1326 N N . LYS B 1 57 ? -12.805 5.316 11.695 1 96 57 LYS B N 1
ATOM 1327 C CA . LYS B 1 57 ? -14.102 5.734 12.211 1 96 57 LYS B CA 1
ATOM 1328 C C . LYS B 1 57 ? -13.984 7.02 13.023 1 96 57 LYS B C 1
ATOM 1330 O O . LYS B 1 57 ? -14.789 7.938 12.867 1 96 57 LYS B O 1
ATOM 1335 N N . ASP B 1 58 ? -13.062 7.039 13.852 1 94.25 58 ASP B N 1
ATOM 1336 C CA . ASP B 1 58 ? -12.836 8.219 14.68 1 94.25 58 ASP B CA 1
ATOM 1337 C C . ASP B 1 58 ? -12.609 9.461 13.812 1 94.25 58 ASP B C 1
ATOM 1339 O O . ASP B 1 58 ? -13.258 10.492 14.023 1 94.25 58 ASP B O 1
ATOM 1343 N N . LEU B 1 59 ? -11.75 9.367 12.859 1 93.62 59 LEU B N 1
ATOM 1344 C CA . LEU B 1 59 ? -11.438 10.492 11.992 1 93.62 59 LEU B CA 1
ATOM 1345 C C . LEU B 1 59 ? -12.648 10.898 11.156 1 93.62 59 LEU B C 1
ATOM 1347 O O . LEU B 1 59 ? -12.891 12.086 10.938 1 93.62 59 LEU B O 1
ATOM 1351 N N . ALA B 1 60 ? -13.367 9.914 10.68 1 93.31 60 ALA B N 1
ATOM 1352 C CA . ALA B 1 60 ? -14.555 10.18 9.875 1 93.31 60 ALA B CA 1
ATOM 1353 C C . ALA B 1 60 ? -15.594 10.977 10.672 1 93.31 60 ALA B C 1
ATOM 1355 O O . ALA B 1 60 ? -16.266 11.844 10.125 1 93.31 60 ALA B O 1
ATOM 1356 N N . GLU B 1 61 ? -15.688 10.68 11.906 1 91.75 61 GLU B N 1
ATOM 1357 C CA . GLU B 1 61 ? -16.656 11.344 12.773 1 91.75 61 GLU B CA 1
ATOM 1358 C C . GLU B 1 61 ? -16.234 12.789 13.062 1 91.75 61 GLU B C 1
ATOM 1360 O O . GLU B 1 61 ? -17.078 13.648 13.312 1 91.75 61 GLU B O 1
ATOM 1365 N N . ARG B 1 62 ? -14.961 13 12.945 1 91.31 62 ARG B N 1
ATOM 1366 C CA . ARG B 1 62 ? -14.438 14.297 13.352 1 91.31 62 ARG B CA 1
ATOM 1367 C C . ARG B 1 62 ? -14.188 15.188 12.141 1 91.31 62 ARG B C 1
ATOM 1369 O O . ARG B 1 62 ? -13.961 16.391 12.281 1 91.31 62 ARG B O 1
ATOM 1376 N N . VAL B 1 63 ? -14.164 14.703 10.898 1 86.56 63 VAL B N 1
ATOM 1377 C CA . VAL B 1 63 ? -13.664 15.375 9.695 1 86.56 63 VAL B CA 1
ATOM 1378 C C . VAL B 1 63 ? -14.453 16.656 9.461 1 86.56 63 VAL B C 1
ATOM 1380 O O . VAL B 1 63 ? -13.906 17.656 8.977 1 86.56 63 VAL B O 1
ATOM 1383 N N . ASN B 1 64 ? -15.656 16.828 9.75 1 78.81 64 ASN B N 1
ATOM 1384 C CA . ASN B 1 64 ? -16.422 18.047 9.531 1 78.81 64 ASN B CA 1
ATOM 1385 C C . ASN B 1 64 ? -16.766 18.75 10.844 1 78.81 64 ASN B C 1
ATOM 1387 O O . ASN B 1 64 ? -17.672 19.562 10.906 1 78.81 64 ASN B O 1
ATOM 1391 N N . VAL B 1 65 ? -16.094 18.328 11.844 1 77.56 65 VAL B N 1
ATOM 1392 C CA . VAL B 1 65 ? -16.391 18.922 13.141 1 77.56 65 VAL B CA 1
ATOM 1393 C C . VAL B 1 65 ? -15.375 20.031 13.43 1 77.56 65 VAL B C 1
ATOM 1395 O O . VAL B 1 65 ? -14.164 19.812 13.305 1 77.56 65 VAL B O 1
ATOM 1398 N N . GLU B 1 66 ? -16 21.25 13.406 1 75.12 66 GLU B N 1
ATOM 1399 C CA . GLU B 1 66 ? -15.203 22.391 13.852 1 75.12 66 GLU B CA 1
ATOM 1400 C C . GLU B 1 66 ? -15.039 22.375 15.367 1 75.12 66 GLU B C 1
ATOM 1402 O O . GLU B 1 66 ? -15.891 21.859 16.094 1 75.12 66 GLU B O 1
ATOM 1407 N N . GLY B 1 67 ? -13.82 22.688 15.906 1 73.81 67 GLY B N 1
ATOM 1408 C CA . GLY B 1 67 ? -13.625 22.766 17.344 1 73.81 67 GLY B CA 1
ATOM 1409 C C . GLY B 1 67 ? -12.281 22.25 17.797 1 73.81 67 GLY B C 1
ATOM 1410 O O . GLY B 1 67 ? -11.266 22.469 17.141 1 73.81 67 GLY B O 1
ATOM 1411 N N . VAL B 1 68 ? -12.383 21.438 18.953 1 76.12 68 VAL B N 1
ATOM 1412 C CA . VAL B 1 68 ? -11.219 20.953 19.688 1 76.12 68 VAL B CA 1
ATOM 1413 C C . VAL B 1 68 ? -10.609 19.75 18.953 1 76.12 68 VAL B C 1
ATOM 1415 O O . VAL B 1 68 ? -11.312 18.781 18.641 1 76.12 68 VAL B O 1
ATOM 1418 N N . ASN B 1 69 ? -9.453 19.688 18.469 1 84.12 69 ASN B N 1
ATOM 1419 C CA . ASN B 1 69 ? -8.641 18.625 17.875 1 84.12 69 ASN B CA 1
ATOM 1420 C C . ASN B 1 69 ? -9.109 18.312 16.453 1 84.12 69 ASN B C 1
ATOM 1422 O O . ASN B 1 69 ? -9.477 17.172 16.156 1 84.12 69 ASN B O 1
ATOM 1426 N N . PRO B 1 70 ? -9.305 19.312 15.641 1 88.69 70 PRO B N 1
ATOM 1427 C CA . PRO B 1 70 ? -9.727 19.062 14.258 1 88.69 70 PRO B CA 1
ATOM 1428 C C . PRO B 1 70 ? -8.828 18.078 13.523 1 88.69 70 PRO B C 1
ATOM 1430 O O . PRO B 1 70 ? -7.641 17.969 13.844 1 88.69 70 PRO B O 1
ATOM 1433 N N . VAL B 1 71 ? -9.461 17.312 12.617 1 90.5 71 VAL B N 1
ATOM 1434 C CA . VAL B 1 71 ? -8.695 16.406 11.773 1 90.5 71 VAL B CA 1
ATOM 1435 C C . VAL B 1 71 ? -7.781 17.219 10.844 1 90.5 71 VAL B C 1
ATOM 1437 O O . VAL B 1 71 ? -8.242 18.125 10.148 1 90.5 71 VAL B O 1
ATOM 1440 N N . THR B 1 72 ? -6.484 16.906 10.938 1 88.38 72 THR B N 1
ATOM 1441 C CA . THR B 1 72 ? -5.516 17.578 10.078 1 88.38 72 THR B CA 1
ATOM 1442 C C . THR B 1 72 ? -5.219 16.734 8.836 1 88.38 72 THR B C 1
ATOM 1444 O O . THR B 1 72 ? -5.488 15.531 8.812 1 88.38 72 THR B O 1
ATOM 1447 N N . PRO B 1 73 ? -4.672 17.359 7.836 1 88.88 73 PRO B N 1
ATOM 1448 C CA . PRO B 1 73 ? -4.246 16.578 6.672 1 88.88 73 PRO B CA 1
ATOM 1449 C C . PRO B 1 73 ? -3.244 15.484 7.031 1 88.88 73 PRO B C 1
ATOM 1451 O O . PRO B 1 73 ? -3.256 14.414 6.426 1 88.88 73 PRO B O 1
ATOM 1454 N N . VAL B 1 74 ? -2.451 15.75 8 1 90.69 74 VAL B N 1
ATOM 1455 C CA . VAL B 1 74 ? -1.44 14.773 8.406 1 90.69 74 VAL B CA 1
ATOM 1456 C C . VAL B 1 74 ? -2.117 13.555 9.023 1 90.69 74 VAL B C 1
ATOM 1458 O O . VAL B 1 74 ? -1.67 12.422 8.828 1 90.69 74 VAL B O 1
ATOM 1461 N N . ASP B 1 75 ? -3.143 13.773 9.742 1 91.88 75 ASP B N 1
ATOM 1462 C CA . ASP B 1 75 ? -3.916 12.664 10.281 1 91.88 75 ASP B CA 1
ATOM 1463 C C . ASP B 1 75 ? -4.383 11.727 9.172 1 91.88 75 ASP B C 1
ATOM 1465 O O . ASP B 1 75 ? -4.312 10.5 9.32 1 91.88 75 ASP B O 1
ATOM 1469 N N . LEU B 1 76 ? -4.82 12.305 8.125 1 93.44 76 LEU B N 1
ATOM 1470 C CA . LEU B 1 76 ? -5.352 11.523 7.02 1 93.44 76 LEU B CA 1
ATOM 1471 C C . LEU B 1 76 ? -4.23 10.805 6.273 1 93.44 76 LEU B C 1
ATOM 1473 O O . LEU B 1 76 ? -4.387 9.656 5.867 1 93.44 76 LEU B O 1
ATOM 1477 N N . LEU B 1 77 ? -3.166 11.445 6.125 1 93.62 77 LEU B N 1
ATOM 1478 C CA . LEU B 1 77 ? -2.016 10.828 5.473 1 93.62 77 LEU B CA 1
ATOM 1479 C C . LEU B 1 77 ? -1.501 9.648 6.281 1 93.62 77 LEU B C 1
ATOM 1481 O O . LEU B 1 77 ? -1.132 8.617 5.715 1 93.62 77 LEU B O 1
ATOM 1485 N N . GLU B 1 78 ? -1.498 9.828 7.547 1 94.31 78 GLU B N 1
ATOM 1486 C CA . GLU B 1 78 ? -1.018 8.758 8.422 1 94.31 78 GLU B CA 1
ATOM 1487 C C . GLU B 1 78 ? -1.954 7.555 8.391 1 94.31 78 GLU B C 1
ATOM 1489 O O . GLU B 1 78 ? -1.501 6.41 8.398 1 94.31 78 GLU B O 1
ATOM 1494 N N . LEU B 1 79 ? -3.172 7.816 8.383 1 95.75 79 LEU B N 1
ATOM 1495 C CA . LEU B 1 79 ? -4.129 6.719 8.273 1 95.75 79 LEU B CA 1
ATOM 1496 C C . LEU B 1 79 ? -3.959 5.977 6.953 1 95.75 79 LEU B C 1
ATOM 1498 O O . LEU B 1 79 ? -3.979 4.746 6.918 1 95.75 79 LEU B O 1
ATOM 1502 N N . ARG B 1 80 ? -3.838 6.742 5.91 1 95.44 80 ARG B N 1
ATOM 1503 C CA . ARG B 1 80 ? -3.629 6.121 4.605 1 95.44 80 ARG B CA 1
ATOM 1504 C C . ARG B 1 80 ? -2.352 5.289 4.594 1 95.44 80 ARG B C 1
ATOM 1506 O O . ARG B 1 80 ? -2.344 4.16 4.09 1 95.44 80 ARG B O 1
ATOM 1513 N N . LEU B 1 81 ? -1.353 5.809 5.137 1 95.12 81 LEU B N 1
ATOM 1514 C CA . LEU B 1 81 ? -0.066 5.125 5.184 1 95.12 81 LEU B CA 1
ATOM 1515 C C . LEU B 1 81 ? -0.173 3.816 5.961 1 95.12 81 LEU B C 1
ATOM 1517 O O . LEU B 1 81 ? 0.261 2.768 5.48 1 95.12 81 LEU B O 1
ATOM 1521 N N . GLY B 1 82 ? -0.689 3.908 7.133 1 96.06 82 GLY B N 1
ATOM 1522 C CA . GLY B 1 82 ? -0.873 2.709 7.938 1 96.06 82 GLY B CA 1
ATOM 1523 C C . GLY B 1 82 ? -1.728 1.658 7.254 1 96.06 82 GLY B C 1
ATOM 1524 O O . GLY B 1 82 ? -1.431 0.464 7.328 1 96.06 82 GLY B O 1
ATOM 1525 N N . SER B 1 83 ? -2.727 2.074 6.625 1 97.56 83 SER B N 1
ATOM 1526 C CA . SER B 1 83 ? -3.629 1.159 5.934 1 97.56 83 SER B CA 1
ATOM 1527 C C . SER B 1 83 ? -2.951 0.521 4.727 1 97.56 83 SER B C 1
ATOM 1529 O O . SER B 1 83 ? -3.143 -0.666 4.453 1 97.56 83 SER B O 1
ATOM 1531 N N . ALA B 1 84 ? -2.248 1.33 4.027 1 96.81 84 ALA B N 1
ATOM 1532 C CA . ALA B 1 84 ? -1.482 0.792 2.904 1 96.81 84 ALA B CA 1
ATOM 1533 C C . ALA B 1 84 ? -0.46 -0.235 3.381 1 96.81 84 ALA B C 1
ATOM 1535 O O . ALA B 1 84 ? -0.26 -1.267 2.734 1 96.81 84 ALA B O 1
ATOM 1536 N N . GLN B 1 85 ? 0.19 0.017 4.449 1 96.94 85 GLN B N 1
ATOM 1537 C CA . GLN B 1 85 ? 1.144 -0.92 5.035 1 96.94 85 GLN B CA 1
ATOM 1538 C C . GLN B 1 85 ? 0.463 -2.232 5.414 1 96.94 85 GLN B C 1
ATOM 1540 O O . GLN B 1 85 ? 1.04 -3.309 5.242 1 96.94 85 GLN B O 1
ATOM 1545 N N . LEU B 1 86 ? -0.68 -2.135 5.934 1 97.25 86 LEU B N 1
ATOM 1546 C CA . LEU B 1 86 ? -1.46 -3.324 6.258 1 97.25 86 LEU B CA 1
ATOM 1547 C C . LEU B 1 86 ? -1.685 -4.184 5.016 1 97.25 86 LEU B C 1
ATOM 1549 O O . LEU B 1 86 ? -1.5 -5.402 5.059 1 97.25 86 LEU B O 1
ATOM 1553 N N . ALA B 1 87 ? -2.131 -3.533 3.941 1 97.38 87 ALA B N 1
ATOM 1554 C CA . ALA B 1 87 ? -2.379 -4.246 2.691 1 97.38 87 ALA B CA 1
ATOM 1555 C C . ALA B 1 87 ? -1.101 -4.898 2.17 1 97.38 87 ALA B C 1
ATOM 1557 O O . ALA B 1 87 ? -1.129 -6.023 1.672 1 97.38 87 ALA B O 1
ATOM 1558 N N . VAL B 1 88 ? -0.011 -4.238 2.27 1 95.62 88 VAL B N 1
ATOM 1559 C CA . VAL B 1 88 ? 1.275 -4.777 1.84 1 95.62 88 VAL B CA 1
ATOM 1560 C C . VAL B 1 88 ? 1.606 -6.031 2.648 1 95.62 88 VAL B C 1
ATOM 1562 O O . VAL B 1 88 ? 1.962 -7.066 2.08 1 95.62 88 VAL B O 1
ATOM 1565 N N . ALA B 1 89 ? 1.5 -5.922 3.914 1 95.88 89 ALA B N 1
ATOM 1566 C CA . ALA B 1 89 ? 1.816 -7.051 4.785 1 95.88 89 ALA B CA 1
ATOM 1567 C C . ALA B 1 89 ? 0.944 -8.258 4.457 1 95.88 89 ALA B C 1
ATOM 1569 O O . ALA B 1 89 ? 1.44 -9.383 4.363 1 95.88 89 ALA B O 1
ATOM 1570 N N . ALA B 1 90 ? -0.29 -8.031 4.281 1 97.38 90 ALA B N 1
ATOM 1571 C CA . ALA B 1 90 ? -1.217 -9.117 3.971 1 97.38 90 ALA B CA 1
ATOM 1572 C C . ALA B 1 90 ? -0.904 -9.734 2.609 1 97.38 90 ALA B C 1
ATOM 1574 O O . ALA B 1 90 ? -0.897 -10.961 2.461 1 97.38 90 ALA B O 1
ATOM 1575 N N . THR B 1 91 ? -0.665 -8.914 1.65 1 96 91 THR B N 1
ATOM 1576 C CA . THR B 1 91 ? -0.369 -9.398 0.306 1 96 91 THR B CA 1
ATOM 1577 C C . THR B 1 91 ? 0.942 -10.18 0.287 1 96 91 THR B C 1
ATOM 1579 O O . THR B 1 91 ? 1.08 -11.148 -0.454 1 96 91 THR B O 1
ATOM 1582 N N . ALA B 1 92 ? 1.871 -9.766 1.075 1 93.94 92 ALA B N 1
ATOM 1583 C CA . ALA B 1 92 ? 3.125 -10.508 1.175 1 93.94 92 ALA B CA 1
ATOM 1584 C C . ALA B 1 92 ? 2.883 -11.93 1.666 1 93.94 92 ALA B C 1
ATOM 1586 O O . ALA B 1 92 ? 3.506 -12.875 1.178 1 93.94 92 ALA B O 1
ATOM 1587 N N . ILE B 1 93 ? 2.018 -12.07 2.598 1 94.31 93 ILE B N 1
ATOM 1588 C CA . ILE B 1 93 ? 1.647 -13.391 3.088 1 94.31 93 ILE B CA 1
ATOM 1589 C C . ILE B 1 93 ? 1.023 -14.203 1.956 1 94.31 93 ILE B C 1
ATOM 1591 O O . ILE B 1 93 ? 1.368 -15.375 1.76 1 94.31 93 ILE B O 1
ATOM 1595 N N . GLU B 1 94 ? 0.135 -13.586 1.186 1 94.69 94 GLU B N 1
ATOM 1596 C CA . GLU B 1 94 ? -0.521 -14.25 0.065 1 94.69 94 GLU B CA 1
ATOM 1597 C C . GLU B 1 94 ? 0.498 -14.727 -0.965 1 94.69 94 GLU B C 1
ATOM 1599 O O . GLU B 1 94 ? 0.415 -15.859 -1.446 1 94.69 94 GLU B O 1
ATOM 1604 N N . VAL B 1 95 ? 1.454 -13.914 -1.27 1 92.88 95 VAL B N 1
ATOM 1605 C CA . VAL B 1 95 ? 2.467 -14.25 -2.266 1 92.88 95 VAL B CA 1
ATOM 1606 C C . VAL B 1 95 ? 3.301 -15.43 -1.777 1 92.88 95 VAL B C 1
ATOM 1608 O O . VAL B 1 95 ? 3.605 -16.344 -2.551 1 92.88 95 VAL B O 1
ATOM 1611 N N . ARG B 1 96 ? 3.643 -15.398 -0.572 1 91.56 96 ARG B N 1
ATOM 1612 C CA . ARG B 1 96 ? 4.426 -16.484 0.006 1 91.56 96 ARG B CA 1
ATOM 1613 C C . ARG B 1 96 ? 3.666 -17.812 -0.073 1 91.56 96 ARG B C 1
ATOM 1615 O O . ARG B 1 96 ? 4.242 -18.844 -0.424 1 91.56 96 ARG B O 1
ATOM 1622 N N . VAL B 1 97 ? 2.443 -17.766 0.207 1 91.31 97 VAL B N 1
ATOM 1623 C CA . VAL B 1 97 ? 1.607 -18.969 0.201 1 91.31 97 VAL B CA 1
ATOM 1624 C C . VAL B 1 97 ? 1.386 -19.438 -1.235 1 91.31 97 VAL B C 1
ATOM 1626 O O . VAL B 1 97 ? 1.478 -20.625 -1.527 1 91.31 97 VAL B O 1
ATOM 1629 N N . ALA B 1 98 ? 1.108 -18.484 -2.082 1 89.5 98 ALA B N 1
ATOM 1630 C CA . ALA B 1 98 ? 0.819 -18.797 -3.479 1 89.5 98 ALA B CA 1
ATOM 1631 C C . ALA B 1 98 ? 2.072 -19.281 -4.203 1 89.5 98 ALA B C 1
ATOM 1633 O O . ALA B 1 98 ? 1.991 -20.109 -5.109 1 89.5 98 ALA B O 1
ATOM 1634 N N . GLY B 1 99 ? 3.211 -18.594 -3.875 1 84.75 99 GLY B N 1
ATOM 1635 C CA . GLY B 1 99 ? 4.453 -18.922 -4.547 1 84.75 99 GLY B CA 1
ATOM 1636 C C . GLY B 1 99 ? 5.109 -20.188 -4.004 1 84.75 99 GLY B C 1
ATOM 1637 O O . GLY B 1 99 ? 6.027 -20.734 -4.621 1 84.75 99 GLY B O 1
ATOM 1638 N N . GLY B 1 100 ? 4.457 -20.75 -3.029 1 72.88 100 GLY B N 1
ATOM 1639 C CA . GLY B 1 100 ? 5.031 -21.938 -2.422 1 72.88 100 GLY B CA 1
ATOM 1640 C C . GLY B 1 100 ? 6.461 -21.75 -1.956 1 72.88 100 GLY B C 1
ATOM 1641 O O . GLY B 1 100 ? 6.887 -20.609 -1.703 1 72.88 100 GLY B O 1
ATOM 1642 N N . ALA B 1 101 ? 7.141 -22.906 -1.763 1 59.44 101 ALA B N 1
ATOM 1643 C CA . ALA B 1 101 ? 8.508 -22.953 -1.248 1 59.44 101 ALA B CA 1
ATOM 1644 C C . ALA B 1 101 ? 9.453 -22.156 -2.143 1 59.44 101 ALA B C 1
ATOM 1646 O O . ALA B 1 101 ? 10.531 -21.75 -1.706 1 59.44 101 ALA B O 1
ATOM 1647 N N . GLY B 1 102 ? 9.133 -21.984 -3.316 1 56.75 102 GLY B N 1
ATOM 1648 C CA . GLY B 1 102 ? 10.039 -21.281 -4.223 1 56.75 102 GLY B CA 1
ATOM 1649 C C . GLY B 1 102 ? 9.953 -19.781 -4.121 1 56.75 102 GLY B C 1
ATOM 1650 O O . GLY B 1 102 ? 10.703 -19.062 -4.781 1 56.75 102 GLY B O 1
ATOM 1651 N N . TYR B 1 103 ? 8.93 -19.453 -3.482 1 57.09 103 TYR B N 1
ATOM 1652 C CA . TYR B 1 103 ? 8.797 -18 -3.41 1 57.09 103 TYR B CA 1
ATOM 1653 C C . TYR B 1 103 ? 9.914 -17.391 -2.57 1 57.09 103 TYR B C 1
ATOM 1655 O O . TYR B 1 103 ? 10.062 -17.703 -1.39 1 57.09 103 TYR B O 1
ATOM 1663 N N . VAL B 1 104 ? 11.18 -17.297 -3.184 1 48.22 104 VAL B N 1
ATOM 1664 C CA . VAL B 1 104 ? 12.195 -16.469 -2.537 1 48.22 104 VAL B CA 1
ATOM 1665 C C . VAL B 1 104 ? 11.789 -14.992 -2.615 1 48.22 104 VAL B C 1
ATOM 1667 O O . VAL B 1 104 ? 11.336 -14.523 -3.662 1 48.22 104 VAL B O 1
ATOM 1670 N N . LYS B 1 105 ? 11.359 -14.477 -1.566 1 49.97 105 LYS B N 1
ATOM 1671 C CA . LYS B 1 105 ? 11.125 -13.039 -1.472 1 49.97 105 LYS B CA 1
ATOM 1672 C C . LYS B 1 105 ? 12.133 -12.266 -2.303 1 49.97 105 LYS B C 1
ATOM 1674 O O . LYS B 1 105 ? 13.305 -12.164 -1.934 1 49.97 105 LYS B O 1
ATOM 1679 N N . SER B 1 106 ? 12.242 -12.539 -3.625 1 40.97 106 SER B N 1
ATOM 1680 C CA . SER B 1 106 ? 13.227 -11.68 -4.277 1 40.97 106 SER B CA 1
ATOM 1681 C C . SER B 1 106 ? 12.977 -10.211 -3.959 1 40.97 106 SER B C 1
ATOM 1683 O O . SER B 1 106 ? 12.344 -9.5 -4.746 1 40.97 106 SER B O 1
ATOM 1685 N N . SER B 1 107 ? 12.383 -9.906 -2.992 1 40.19 107 SER B N 1
ATOM 1686 C CA . SER B 1 107 ? 12.148 -8.469 -2.996 1 40.19 107 SER B CA 1
ATOM 1687 C C . SER B 1 107 ? 13.43 -7.695 -3.285 1 40.19 107 SER B C 1
ATOM 1689 O O . SER B 1 107 ? 14.336 -7.645 -2.445 1 40.19 107 SER B O 1
ATOM 1691 N N . SER B 1 108 ? 14.086 -7.805 -4.285 1 37.12 108 SER B N 1
ATOM 1692 C CA . SER B 1 108 ? 15.031 -6.758 -4.656 1 37.12 108 SER B CA 1
ATOM 1693 C C . SER B 1 108 ? 14.539 -5.387 -4.207 1 37.12 108 SER B C 1
ATOM 1695 O O . SER B 1 108 ? 15.336 -4.551 -3.764 1 37.12 108 SER B O 1
ATOM 1697 N N . THR B 1 109 ? 13.391 -5.043 -4.52 1 36.12 109 THR B N 1
ATOM 1698 C CA . THR B 1 109 ? 12.844 -3.818 -3.951 1 36.12 109 THR B CA 1
ATOM 1699 C C . THR B 1 109 ? 12.805 -3.9 -2.428 1 36.12 109 THR B C 1
ATOM 1701 O O . THR B 1 109 ? 13.047 -2.906 -1.74 1 36.12 109 THR B O 1
ATOM 1704 N N . SER B 1 110 ? 12.57 -4.973 -1.882 1 37.53 110 SER B N 1
ATOM 1705 C CA . SER B 1 110 ? 12.68 -5.203 -0.445 1 37.53 110 SER B CA 1
ATOM 1706 C C . SER B 1 110 ? 14.133 -5.156 0.017 1 37.53 110 SER B C 1
ATOM 1708 O O . SER B 1 110 ? 14.422 -4.707 1.127 1 37.53 110 SER B O 1
ATOM 1710 N N . ARG B 1 111 ? 15.055 -5.645 -0.685 1 38.41 111 ARG B N 1
ATOM 1711 C CA . ARG B 1 111 ? 16.453 -5.508 -0.307 1 38.41 111 ARG B CA 1
ATOM 1712 C C . ARG B 1 111 ? 16.828 -4.043 -0.097 1 38.41 111 ARG B C 1
ATOM 1714 O O . ARG B 1 111 ? 17.578 -3.713 0.824 1 38.41 111 ARG B O 1
ATOM 1721 N N . ARG B 1 112 ? 16.422 -3.275 -1.019 1 36.12 112 ARG B N 1
ATOM 1722 C CA . ARG B 1 112 ? 16.844 -1.88 -0.951 1 36.12 112 ARG B CA 1
ATOM 1723 C C . ARG B 1 112 ? 16.062 -1.121 0.112 1 36.12 112 ARG B C 1
ATOM 1725 O O . ARG B 1 112 ? 16.578 -0.172 0.711 1 36.12 112 ARG B O 1
ATOM 1732 N N . PHE B 1 113 ? 14.844 -1.41 0.269 1 34.34 113 PHE B N 1
ATOM 1733 C CA . PHE B 1 113 ? 14.117 -0.708 1.321 1 34.34 113 PHE B CA 1
ATOM 1734 C C . PHE B 1 113 ? 14.578 -1.172 2.697 1 34.34 113 PHE B C 1
ATOM 1736 O O . PHE B 1 113 ? 14.406 -0.459 3.689 1 34.34 113 PHE B O 1
ATOM 1743 N N . ARG B 1 114 ? 15.172 -2.285 2.779 1 35.69 114 ARG B N 1
ATOM 1744 C CA . ARG B 1 114 ? 15.75 -2.74 4.039 1 35.69 114 ARG B CA 1
ATOM 1745 C C . ARG B 1 114 ? 16.938 -1.868 4.445 1 35.69 114 ARG B C 1
ATOM 1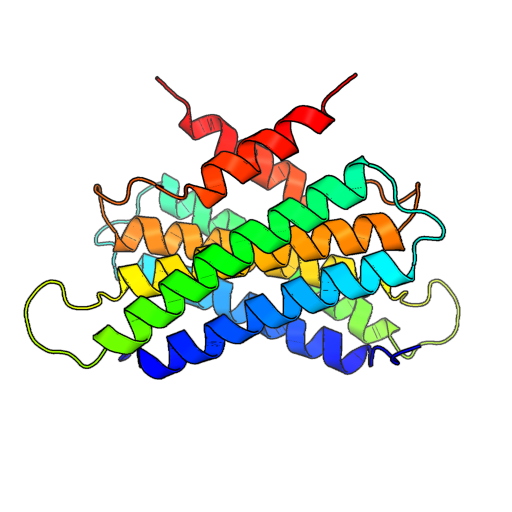747 O O . ARG B 1 114 ? 17.156 -1.634 5.637 1 35.69 114 ARG B O 1
ATOM 1754 N N . VAL B 1 115 ? 17.703 -1.428 3.521 1 29.45 115 VAL B N 1
ATOM 1755 C CA . VAL B 1 115 ? 18.891 -0.675 3.902 1 29.45 115 VAL B CA 1
ATOM 1756 C C . VAL B 1 115 ? 18.484 0.633 4.574 1 29.45 115 VAL B C 1
ATOM 1758 O O . VAL B 1 115 ? 19.094 1.048 5.562 1 29.45 115 VAL B O 1
ATOM 1761 N N . GLU B 1 116 ? 17.5 1.234 4.035 1 31.38 116 GLU B N 1
ATOM 1762 C CA . GLU B 1 116 ? 17.297 2.617 4.461 1 31.38 116 GLU B CA 1
ATOM 1763 C C . GLU B 1 116 ? 16.594 2.684 5.809 1 31.38 116 GLU B C 1
ATOM 1765 O O . GLU B 1 116 ? 16.828 3.605 6.594 1 31.38 116 GLU B O 1
ATOM 1770 N N . MET B 1 117 ? 15.773 1.689 6.18 1 29.98 117 MET B N 1
ATOM 1771 C CA . MET B 1 117 ? 15.188 1.753 7.516 1 29.98 117 MET B CA 1
ATOM 1772 C C . MET B 1 117 ? 16.234 1.428 8.578 1 29.98 117 MET B C 1
ATOM 1774 O O . MET B 1 117 ? 16.047 1.756 9.75 1 29.98 117 MET B O 1
ATOM 1778 N N . GLY B 1 118 ? 17.219 0.798 8.195 1 27.88 118 GLY B N 1
ATOM 1779 C CA . GLY B 1 118 ? 18.297 0.469 9.125 1 27.88 118 GLY B CA 1
ATOM 1780 C C . GLY B 1 118 ? 19.109 1.675 9.539 1 27.88 118 GLY B C 1
ATOM 1781 O O . GLY B 1 118 ? 19.844 1.623 10.531 1 27.88 118 GLY B O 1
ATOM 1782 N N . ALA B 1 119 ? 19.266 2.613 8.656 1 29.39 119 ALA B N 1
ATOM 1783 C CA . ALA B 1 119 ? 20.219 3.67 8.992 1 29.39 119 ALA B CA 1
ATOM 1784 C C . ALA B 1 119 ? 19.609 4.676 9.961 1 29.39 119 ALA B C 1
ATOM 1786 O O . ALA B 1 119 ? 20.266 5.633 10.375 1 29.39 119 ALA B O 1
ATOM 1787 N N . CYS B 1 120 ? 18.375 4.738 10.211 1 28.45 120 CYS B N 1
ATOM 1788 C CA . CYS B 1 120 ? 17.922 5.828 11.07 1 28.45 120 CYS B CA 1
ATOM 1789 C C . CYS B 1 120 ? 18.172 5.504 12.539 1 28.45 120 CYS B C 1
ATOM 1791 O O . CYS B 1 120 ? 17.781 6.27 13.422 1 28.45 120 CYS B O 1
ATOM 1793 N N . THR B 1 121 ? 18.641 4.363 12.734 1 25.92 121 THR B N 1
ATOM 1794 C CA . THR B 1 121 ? 18.891 4.07 14.141 1 25.92 121 THR B CA 1
ATOM 1795 C C . THR B 1 121 ? 20.25 4.613 14.578 1 25.92 121 THR B C 1
ATOM 1797 O O . THR B 1 121 ? 21.25 3.891 14.57 1 25.92 121 THR B O 1
ATOM 1800 N N . GLY B 1 122 ? 20.703 5.715 13.844 1 21.05 122 GLY B N 1
ATOM 1801 C CA . GLY B 1 122 ? 21.828 6.191 14.617 1 21.05 122 GLY B CA 1
ATOM 1802 C C . GLY B 1 122 ? 21.453 6.668 16 1 21.05 122 GLY B C 1
ATOM 1803 O O . GLY B 1 122 ? 20.297 7.039 16.25 1 21.05 122 GLY B O 1
ATOM 1804 N N . PRO B 1 123 ? 22.359 6.496 16.984 1 25.88 123 PRO B N 1
ATOM 1805 C CA . PRO B 1 123 ? 22.188 7.062 18.312 1 25.88 123 PRO B CA 1
ATOM 1806 C C . PRO B 1 123 ? 21.781 8.539 18.297 1 25.88 123 PRO B C 1
ATOM 1808 O O . PRO B 1 123 ? 22.062 9.234 17.312 1 25.88 123 PRO B O 1
#

Organism: Corynebacterium glutamicum (strain ATCC 13032 / DSM 20300 / JCM 1318 / BCRC 11384 / CCUG 27702 / LMG 3730 / NBRC 12168 / NCIMB 10025 / NRRL B-2784 / 534) (NCBI:txid196627)

Sequence (246 aa):
MASVRPTFVILRISEYFGVAEAAINAATGRLTSLSEVFIDNAAEIQDNLSSLVALQKDLAERVNVEGVNPVTPVDLLELRLGSAQLAVAATAIEVRVAGGAGYVKSSSTSRRFRVEMGACTGPMASVRPTFVILRISEYFGVAEAAINAATGRLTSLSEVFIDNAAEIQDNLSSLVALQKDLAERVNVEGVNPVTPVDLLELRLGSAQLAVAATAIEVRVAGGAGYVKSSSTSRRFRVEMGACTGP

pLDDT: mean 80.66, std 23.25, range [21.05, 98.12]